Protein AF-A0A919VH52-F1 (afdb_monomer)

Nearest PDB structures (foldseek):
  7sqc-assembly1_1Y  TM=4.249E-01  e=4.979E+00  Chlamydomonas reinhardtii
  7xge-assembly3_E  TM=2.849E-01  e=1.940E+00  synthetic construct
  1i49-assembly1_B  TM=3.091E-01  e=9.188E+00  Homo sapiens
  2efk-assembly1_A-2  TM=2.412E-01  e=8.765E+00  Homo sapiens

pLDDT: mean 82.91, std 9.56, range [49.75, 95.31]

Sequence (238 aa):
MERELFEKVIKFFVSQDWKNVIPDSLSSLIGSLLGVYVGGRITYKVTKRLDMGKLRKDLELKAAEEMLICIEELLNKLITANILIMSFNRNVSIYLNSRTNIDNNIIQEVSDAWNDYAKAYNKMLFKFDARRIVLREFWYIRELVYDECNLLREMENECIQLISDIYYNRILMGSEIVPQEVEDLEEKLSIFNDKSFDILSYLYDLQIKLQNQFLNDIFDNYKISYREPLDSKYKVLK

Foldseek 3Di:
DVVVVVVVVVCVLVVCPCVVPDDPVVNVVVVVVVVCVVVVVVVVVVVVVVVVVVVLLVLLQVLLVQLLVLLVQLLVLLVQLLVLLVVLLVQLVVCLVPVDADDPCSLVSNVVSVVSNVVSLVSNLVSCVVSCVSCVVCVVLSVVLVVLVVVLVVLSVVLSVLSCCCCVVPSVVPNPDDVVSSVVNVVSSVVSVLSSQQSSQSSVQVNLVSCQPNVCVVVVNDHDDADDCPDPSHDGDD

Organism: NCBI:txid69208

Structure (mmCIF, N/CA/C/O backbone):
data_AF-A0A919VH52-F1
#
_entry.id   AF-A0A919VH52-F1
#
loop_
_atom_site.group_PDB
_atom_site.id
_atom_site.type_symbol
_atom_site.label_atom_id
_atom_site.label_alt_id
_atom_site.label_comp_id
_atom_site.label_asym_id
_atom_site.label_entity_id
_atom_site.label_seq_id
_atom_site.pdbx_PDB_ins_code
_atom_site.Cartn_x
_atom_site.Cartn_y
_atom_site.Cartn_z
_atom_site.occupancy
_atom_site.B_iso_or_equiv
_atom_site.auth_seq_id
_atom_site.auth_comp_id
_atom_site.auth_asym_id
_atom_site.auth_atom_id
_atom_site.pdbx_PDB_model_num
ATOM 1 N N . MET A 1 1 ? 9.795 9.350 -48.571 1.00 49.75 1 MET A N 1
ATOM 2 C CA . MET A 1 1 ? 10.628 10.330 -49.298 1.00 49.75 1 MET A CA 1
ATOM 3 C C . MET A 1 1 ? 12.121 10.195 -48.966 1.00 49.75 1 MET A C 1
ATOM 5 O O . MET A 1 1 ? 12.871 9.859 -49.867 1.00 49.75 1 MET A O 1
ATOM 9 N N . GLU A 1 2 ? 12.579 10.327 -47.710 1.00 53.28 2 GLU A N 1
ATOM 10 C CA . GLU A 1 2 ? 14.027 10.212 -47.384 1.00 53.28 2 GLU A CA 1
ATOM 11 C C . GLU A 1 2 ? 14.649 8.822 -47.632 1.00 53.28 2 GLU A C 1
ATOM 13 O O . GLU A 1 2 ? 15.781 8.721 -48.099 1.00 53.28 2 GLU A O 1
ATOM 18 N N . ARG A 1 3 ? 13.915 7.737 -47.348 1.00 62.41 3 ARG A N 1
ATOM 19 C CA . ARG A 1 3 ? 14.408 6.355 -47.524 1.00 62.41 3 ARG A CA 1
ATOM 20 C C . ARG A 1 3 ? 14.638 5.995 -48.995 1.00 62.41 3 ARG A C 1
ATOM 22 O O . ARG A 1 3 ? 15.616 5.345 -49.331 1.00 62.41 3 ARG A O 1
ATOM 29 N N . GLU A 1 4 ? 13.760 6.484 -49.860 1.00 68.00 4 GLU A N 1
ATOM 30 C CA . GLU A 1 4 ? 13.788 6.231 -51.300 1.00 68.00 4 GLU A CA 1
ATOM 31 C C . GLU A 1 4 ? 14.925 7.002 -51.990 1.00 68.00 4 GLU A C 1
ATOM 33 O O . GLU A 1 4 ? 15.588 6.475 -52.881 1.00 68.00 4 GLU A O 1
ATOM 38 N N . LEU A 1 5 ? 15.203 8.229 -51.527 1.00 63.44 5 LEU A N 1
ATOM 39 C CA . LEU A 1 5 ? 16.352 9.019 -51.971 1.00 63.44 5 LEU A CA 1
ATOM 40 C C . LEU A 1 5 ? 17.672 8.353 -51.548 1.00 63.44 5 LEU A C 1
ATOM 42 O O . LEU A 1 5 ? 18.587 8.229 -52.355 1.00 63.44 5 LEU A O 1
ATOM 46 N N . PHE A 1 6 ? 17.748 7.863 -50.307 1.00 64.94 6 PHE A N 1
ATOM 47 C CA . PHE A 1 6 ? 18.917 7.150 -49.789 1.00 64.94 6 PHE A CA 1
ATOM 48 C C . PHE A 1 6 ? 19.189 5.843 -50.548 1.00 64.94 6 PHE A C 1
ATOM 50 O O . PHE A 1 6 ? 20.328 5.569 -50.916 1.00 64.94 6 PHE A O 1
ATOM 57 N N . GLU A 1 7 ? 18.150 5.062 -50.853 1.00 72.44 7 GLU A N 1
ATOM 58 C CA . GLU A 1 7 ? 18.278 3.831 -51.641 1.00 72.44 7 GLU A CA 1
ATOM 59 C C . GLU A 1 7 ? 18.695 4.105 -53.093 1.00 72.44 7 GLU A C 1
ATOM 61 O O . GLU A 1 7 ? 19.520 3.368 -53.634 1.00 72.44 7 GLU A O 1
ATOM 66 N N . LYS A 1 8 ? 18.190 5.180 -53.717 1.00 70.56 8 LYS A N 1
ATOM 67 C CA . LYS A 1 8 ? 18.625 5.611 -55.058 1.00 70.56 8 LYS A CA 1
ATOM 68 C C . LYS A 1 8 ? 20.090 6.056 -55.069 1.00 70.56 8 LYS A C 1
ATOM 70 O O . LYS A 1 8 ? 20.827 5.659 -55.966 1.00 70.56 8 LYS A O 1
ATOM 75 N N . VAL A 1 9 ? 20.526 6.806 -54.054 1.00 66.12 9 VAL A N 1
ATOM 76 C CA . VAL A 1 9 ? 21.925 7.237 -53.897 1.00 66.12 9 VAL A CA 1
ATOM 77 C C . VAL A 1 9 ? 22.846 6.033 -53.688 1.00 66.12 9 VAL A C 1
ATOM 79 O O . VAL A 1 9 ? 23.844 5.909 -54.389 1.00 66.12 9 VAL A O 1
ATOM 82 N N . ILE A 1 10 ? 22.497 5.090 -52.805 1.00 68.88 10 ILE A N 1
ATOM 83 C CA . ILE A 1 10 ? 23.301 3.872 -52.614 1.00 68.88 10 ILE A CA 1
ATOM 84 C C . ILE A 1 10 ? 23.375 3.047 -53.902 1.00 68.88 10 ILE A C 1
ATOM 86 O O . ILE A 1 10 ? 24.468 2.639 -54.284 1.00 68.88 10 ILE A O 1
ATOM 90 N N . LYS A 1 11 ? 22.254 2.830 -54.602 1.00 70.06 11 LYS A N 1
ATOM 91 C CA . LYS A 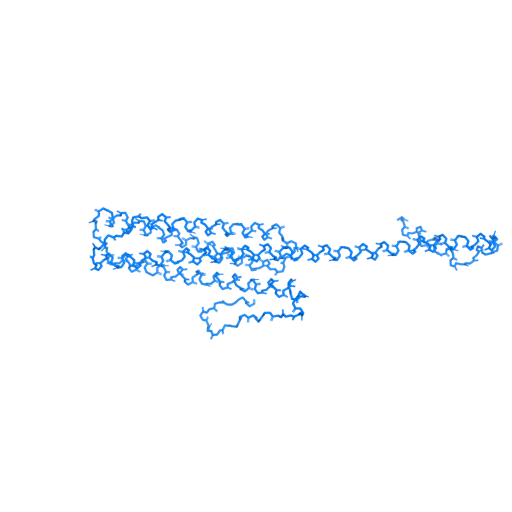1 11 ? 22.245 2.080 -55.870 1.00 70.06 11 LYS A CA 1
ATOM 92 C C . LYS A 1 11 ? 23.133 2.728 -56.935 1.00 70.06 11 LYS A C 1
ATOM 94 O O . LYS A 1 11 ? 23.862 2.010 -57.606 1.00 70.06 11 LYS A O 1
ATOM 99 N N . PHE A 1 12 ? 23.117 4.057 -57.032 1.00 67.06 12 PHE A N 1
ATOM 100 C CA . PHE A 1 12 ? 23.976 4.821 -57.940 1.00 67.06 12 PHE A CA 1
ATOM 101 C C . PHE A 1 12 ? 25.472 4.666 -57.616 1.00 67.06 12 PHE A C 1
ATOM 103 O O . PHE A 1 12 ? 26.289 4.487 -58.514 1.00 67.06 12 PHE A O 1
ATOM 110 N N . PHE A 1 13 ? 25.855 4.674 -56.335 1.00 63.34 13 PHE A N 1
ATOM 111 C CA . PHE A 1 13 ? 27.261 4.485 -55.952 1.00 63.34 13 PHE A CA 1
ATOM 112 C C . PHE A 1 13 ? 27.731 3.028 -56.088 1.00 63.34 13 PHE A C 1
ATOM 114 O O . PHE A 1 13 ? 28.887 2.787 -56.449 1.00 63.34 13 PHE A O 1
ATOM 121 N N . VAL A 1 14 ? 26.842 2.061 -55.843 1.00 67.38 14 VAL A N 1
ATOM 122 C CA . VAL A 1 14 ? 27.122 0.620 -55.954 1.00 67.38 14 VAL A CA 1
ATOM 123 C C . VAL A 1 14 ? 27.203 0.154 -57.409 1.00 67.38 14 VAL A C 1
ATOM 125 O O . VAL A 1 14 ? 27.976 -0.760 -57.682 1.00 67.38 14 VAL A O 1
ATOM 128 N N . SER A 1 15 ? 26.484 0.780 -58.349 1.00 72.81 15 SER A N 1
ATOM 129 C CA . SER A 1 15 ? 26.500 0.366 -59.762 1.00 72.81 15 SER A CA 1
ATOM 130 C C . SER A 1 15 ? 27.822 0.649 -60.484 1.00 72.81 15 SER A C 1
ATOM 132 O O . SER A 1 15 ? 28.024 0.146 -61.579 1.00 72.81 15 SER A O 1
ATOM 134 N N . GLN A 1 16 ? 28.749 1.402 -59.871 1.00 63.09 16 GLN A N 1
ATOM 135 C CA . GLN A 1 16 ? 30.091 1.724 -60.399 1.00 63.09 16 GLN A CA 1
ATOM 136 C C . GLN A 1 16 ? 30.104 2.492 -61.739 1.00 63.09 16 GLN A C 1
ATOM 138 O O . GLN A 1 16 ? 31.180 2.887 -62.184 1.00 63.09 16 GLN A O 1
ATOM 143 N N . ASP A 1 17 ? 28.941 2.788 -62.332 1.00 64.81 17 ASP A N 1
ATOM 144 C CA . ASP A 1 17 ? 28.779 3.483 -63.624 1.00 64.81 17 ASP A CA 1
ATOM 145 C C . ASP A 1 17 ? 29.459 4.865 -63.668 1.00 64.81 17 ASP A C 1
ATOM 147 O O . ASP A 1 17 ? 29.807 5.393 -64.721 1.00 64.81 17 ASP A O 1
ATOM 151 N N . TRP A 1 18 ? 29.683 5.452 -62.497 1.00 64.25 18 TRP A N 1
ATOM 152 C CA . TRP A 1 18 ? 30.251 6.777 -62.295 1.00 64.25 18 TRP A CA 1
ATOM 153 C C . TRP A 1 18 ? 31.791 6.813 -62.344 1.00 64.25 18 TRP A C 1
ATOM 155 O O . TRP A 1 18 ? 32.367 7.893 -62.502 1.00 64.25 18 TRP A O 1
ATOM 165 N N . LYS A 1 19 ? 32.473 5.658 -62.258 1.00 59.69 19 LYS A N 1
ATOM 166 C CA . LYS A 1 19 ? 33.948 5.569 -62.279 1.00 59.69 19 LYS A CA 1
ATOM 167 C C . LYS A 1 19 ? 34.582 6.043 -63.590 1.00 59.69 19 LYS A C 1
ATOM 169 O O . LYS A 1 19 ? 35.729 6.462 -63.585 1.00 59.69 19 LYS A O 1
ATOM 174 N N . ASN A 1 20 ? 33.830 6.021 -64.690 1.00 63.66 20 ASN A N 1
ATOM 175 C CA . ASN A 1 20 ? 34.306 6.474 -66.002 1.00 63.66 20 ASN A CA 1
ATOM 176 C C . ASN A 1 20 ? 34.067 7.976 -66.252 1.00 63.66 20 ASN A C 1
ATOM 178 O O . ASN A 1 20 ? 34.479 8.496 -67.284 1.00 63.66 20 ASN A O 1
ATOM 182 N N . VAL A 1 21 ? 33.375 8.666 -65.337 1.00 64.12 21 VAL A N 1
ATOM 183 C CA . VAL A 1 21 ? 32.917 10.058 -65.511 1.00 64.12 21 VAL A CA 1
ATOM 184 C C . VAL A 1 21 ? 33.622 11.018 -64.545 1.00 64.12 21 VAL A C 1
ATOM 186 O O . VAL A 1 21 ? 33.702 12.216 -64.806 1.00 64.12 21 VAL A O 1
ATOM 189 N N . ILE A 1 22 ? 34.149 10.508 -63.429 1.00 65.56 22 ILE A N 1
ATOM 190 C CA . ILE A 1 22 ? 34.674 11.309 -62.322 1.00 65.56 22 ILE A CA 1
ATOM 191 C C . ILE A 1 22 ? 36.155 10.963 -62.075 1.00 65.56 22 ILE A C 1
ATOM 193 O O . ILE A 1 22 ? 36.457 9.785 -61.903 1.00 65.56 22 ILE A O 1
ATOM 197 N N . PRO A 1 23 ? 37.074 11.950 -61.997 1.00 74.50 23 PRO A N 1
ATOM 198 C CA . PRO A 1 23 ? 38.481 11.709 -61.665 1.00 74.50 23 PRO A CA 1
ATOM 199 C C . PRO A 1 23 ? 38.659 10.967 -60.331 1.00 74.50 23 PRO A C 1
ATOM 201 O O . PRO A 1 23 ? 37.935 11.236 -59.370 1.00 74.50 23 PRO A O 1
ATOM 204 N N . ASP A 1 24 ? 39.672 10.102 -60.227 1.00 71.81 24 ASP A N 1
ATOM 205 C CA . ASP A 1 24 ? 39.921 9.260 -59.040 1.00 71.81 24 ASP A CA 1
ATOM 206 C C . ASP A 1 24 ? 40.109 10.045 -57.721 1.00 71.81 24 ASP A C 1
ATOM 208 O O . ASP A 1 24 ? 39.807 9.572 -56.620 1.00 71.81 24 ASP A O 1
ATOM 212 N N . SER A 1 25 ? 40.568 11.292 -57.802 1.00 71.25 25 SER A N 1
ATOM 213 C CA . SER A 1 25 ? 40.674 12.188 -56.643 1.00 71.25 25 SER A CA 1
ATOM 214 C C . SER A 1 25 ? 39.311 12.689 -56.148 1.00 71.25 25 SER A C 1
ATOM 216 O O . SER A 1 25 ? 39.110 12.892 -54.953 1.00 71.25 25 SER A O 1
ATOM 218 N N . LEU A 1 26 ? 38.343 12.858 -57.049 1.00 70.75 26 LEU A N 1
ATOM 219 C CA . LEU A 1 26 ? 36.992 13.308 -56.718 1.00 70.75 26 LEU A CA 1
ATOM 220 C C . LEU A 1 26 ? 36.116 12.122 -56.278 1.00 70.75 26 LEU A C 1
ATOM 222 O O . LEU A 1 26 ? 35.261 12.273 -55.406 1.00 70.75 26 LEU A O 1
ATOM 226 N N . SER A 1 27 ? 36.383 10.923 -56.809 1.00 68.19 27 SER A N 1
ATOM 227 C CA . SER A 1 27 ? 35.740 9.676 -56.383 1.00 68.19 27 SER A CA 1
ATOM 228 C C . SER A 1 27 ? 36.056 9.322 -54.928 1.00 68.19 27 SER A C 1
ATOM 230 O O . SER A 1 27 ? 35.155 9.002 -54.148 1.00 68.19 27 SER A O 1
ATOM 232 N N . SER A 1 28 ? 37.323 9.455 -54.539 1.00 72.06 28 SER A N 1
ATOM 233 C CA . SER A 1 28 ? 37.793 9.242 -53.168 1.00 72.06 28 SER A CA 1
ATOM 234 C C . SER A 1 28 ? 37.265 10.305 -52.196 1.00 72.06 28 SER A C 1
ATOM 236 O O . SER A 1 28 ? 36.867 9.972 -51.075 1.00 72.06 28 SER A O 1
ATOM 238 N N . LEU A 1 29 ? 37.150 11.566 -52.627 1.00 72.69 29 LEU A N 1
ATOM 239 C CA . LEU A 1 29 ? 36.532 12.627 -51.826 1.00 72.69 29 LEU A CA 1
ATOM 240 C C . LEU A 1 29 ? 35.039 12.356 -51.574 1.00 72.69 29 LEU A C 1
ATOM 242 O O . LEU A 1 29 ? 34.588 12.399 -50.433 1.00 72.69 29 LEU A O 1
ATOM 246 N N . ILE A 1 30 ? 34.270 12.016 -52.610 1.00 74.06 30 ILE A N 1
ATOM 247 C CA . ILE A 1 30 ? 32.839 11.706 -52.462 1.00 74.06 30 ILE A CA 1
ATOM 248 C C . ILE A 1 30 ? 32.642 10.449 -51.603 1.00 74.06 30 ILE A C 1
ATOM 250 O O . ILE A 1 30 ? 31.795 10.442 -50.709 1.00 74.06 30 ILE A O 1
ATOM 254 N N . GLY A 1 31 ? 33.455 9.410 -51.816 1.00 73.44 31 GLY A N 1
ATOM 255 C CA . GLY A 1 31 ? 33.434 8.194 -51.004 1.00 73.44 31 GLY A CA 1
ATOM 256 C C . GLY A 1 31 ? 33.730 8.458 -49.525 1.00 73.44 31 GLY A C 1
ATOM 257 O O . GLY A 1 31 ? 33.031 7.932 -48.660 1.00 73.44 31 GLY A O 1
ATOM 258 N N . SER A 1 32 ? 34.707 9.317 -49.220 1.00 70.81 32 SER A N 1
ATOM 259 C CA . SER A 1 32 ? 35.029 9.685 -47.835 1.00 70.81 32 SER A CA 1
ATOM 260 C C . SER A 1 32 ? 33.922 10.518 -47.180 1.00 70.81 32 SER A C 1
ATOM 262 O O . SER A 1 32 ? 33.528 10.213 -46.054 1.00 70.81 32 SER A O 1
ATOM 264 N N . LEU A 1 33 ? 33.331 11.486 -47.890 1.00 73.50 33 LEU A N 1
ATOM 265 C CA . LEU A 1 33 ? 32.194 12.274 -47.394 1.00 73.50 33 LEU A CA 1
ATOM 266 C C . LEU A 1 33 ? 30.956 11.406 -47.125 1.00 73.50 33 LEU A C 1
ATOM 268 O O . LEU A 1 33 ? 30.309 11.553 -46.086 1.00 73.50 33 LEU A O 1
ATOM 272 N N . LEU A 1 34 ? 30.647 10.463 -48.019 1.00 75.25 34 LEU A N 1
ATOM 273 C CA . LEU A 1 34 ? 29.568 9.495 -47.812 1.00 75.25 34 LEU A CA 1
ATOM 274 C C . LEU A 1 34 ? 29.869 8.550 -46.650 1.00 75.25 34 LEU A C 1
ATOM 276 O O . LEU A 1 34 ? 28.977 8.278 -45.849 1.00 75.25 34 LEU A O 1
ATOM 280 N N . GLY A 1 35 ? 31.114 8.089 -46.522 1.00 76.12 35 GLY A N 1
ATOM 281 C CA . GLY A 1 35 ? 31.563 7.270 -45.398 1.00 76.12 35 GLY A CA 1
ATOM 282 C C . GLY A 1 35 ? 31.376 7.981 -44.057 1.00 76.12 35 GLY A C 1
ATOM 283 O O . GLY A 1 35 ? 30.791 7.410 -43.138 1.00 76.12 35 GLY A O 1
ATOM 284 N N . VAL A 1 36 ? 31.777 9.253 -43.966 1.00 84.19 36 VAL A N 1
ATOM 285 C CA . VAL A 1 36 ? 31.574 10.094 -42.774 1.00 84.19 36 VAL A CA 1
ATOM 286 C C . VAL A 1 36 ? 30.085 10.303 -42.493 1.00 84.19 36 VAL A C 1
ATOM 288 O O . VAL A 1 36 ? 29.653 10.160 -41.350 1.00 84.19 36 VAL A O 1
ATOM 291 N N . TYR A 1 37 ? 29.273 10.585 -43.516 1.00 80.25 37 TYR A N 1
ATOM 292 C CA . TYR A 1 37 ? 27.831 10.784 -43.353 1.00 80.25 37 TYR A CA 1
ATOM 293 C C . TYR A 1 37 ? 27.111 9.515 -42.868 1.00 80.25 37 TYR A C 1
ATOM 295 O O . TYR A 1 37 ? 26.338 9.559 -41.905 1.00 80.25 37 TYR A O 1
ATOM 303 N N . VAL A 1 38 ? 27.366 8.372 -43.513 1.00 78.31 38 VAL A N 1
ATOM 304 C CA . VAL A 1 38 ? 26.763 7.080 -43.155 1.00 78.31 38 VAL A CA 1
ATOM 305 C C . VAL A 1 38 ? 27.254 6.630 -41.782 1.00 78.31 38 VAL A C 1
ATOM 307 O O . VAL A 1 38 ? 26.430 6.266 -40.941 1.00 78.31 38 VAL A O 1
ATOM 310 N N . GLY A 1 39 ? 28.561 6.723 -41.524 1.00 83.31 39 GLY A N 1
ATOM 311 C CA . GLY A 1 39 ? 29.156 6.439 -40.220 1.00 83.31 39 GLY A CA 1
ATOM 312 C C . GLY A 1 39 ? 28.531 7.295 -39.120 1.00 83.31 39 GLY A C 1
ATOM 313 O O . GLY A 1 39 ? 28.034 6.758 -38.135 1.00 83.31 39 GLY A O 1
ATOM 314 N N . GLY A 1 40 ? 28.424 8.609 -39.334 1.00 85.00 40 GLY A N 1
ATOM 315 C CA . GLY A 1 40 ? 27.770 9.534 -38.408 1.00 85.00 40 GLY A CA 1
ATOM 316 C C . GLY A 1 40 ? 26.301 9.189 -38.141 1.00 85.00 40 GLY A C 1
ATOM 317 O O . GLY A 1 40 ? 25.867 9.192 -36.990 1.00 85.00 40 GLY A O 1
ATOM 318 N N . ARG A 1 41 ? 25.528 8.818 -39.171 1.00 81.94 41 ARG A N 1
ATOM 319 C CA . ARG A 1 41 ? 24.122 8.385 -39.029 1.00 81.94 41 ARG A CA 1
ATOM 320 C C . ARG A 1 41 ? 23.984 7.075 -38.249 1.00 81.94 41 ARG A C 1
ATOM 322 O O . ARG A 1 41 ? 23.045 6.949 -37.459 1.00 81.94 41 ARG A O 1
ATOM 329 N N . ILE A 1 42 ? 24.867 6.101 -38.479 1.00 82.00 42 ILE A N 1
ATOM 330 C CA . ILE A 1 42 ? 24.878 4.830 -37.740 1.00 82.00 42 ILE A CA 1
ATOM 331 C C . ILE A 1 42 ? 25.239 5.093 -36.280 1.00 82.00 42 ILE A C 1
ATOM 333 O O . ILE A 1 42 ? 24.464 4.710 -35.403 1.00 82.00 42 ILE A O 1
ATOM 337 N N . THR A 1 43 ? 26.333 5.814 -36.024 1.00 85.31 43 THR A N 1
ATOM 338 C CA . THR A 1 43 ? 26.763 6.196 -34.673 1.00 85.31 43 THR A CA 1
ATOM 339 C C . THR A 1 43 ? 25.651 6.937 -33.941 1.00 85.31 43 THR A C 1
ATOM 341 O O . THR A 1 43 ? 25.262 6.513 -32.862 1.00 85.31 43 THR A O 1
ATOM 344 N N . TYR A 1 44 ? 25.031 7.949 -34.558 1.00 87.25 44 TYR A N 1
ATOM 345 C CA . TYR A 1 44 ? 23.894 8.664 -33.969 1.00 87.25 44 TYR A CA 1
ATOM 346 C C . TYR A 1 44 ? 22.742 7.725 -33.581 1.00 87.25 44 TYR A C 1
ATOM 348 O O . TYR A 1 44 ? 22.206 7.826 -32.479 1.00 87.25 44 TYR A O 1
ATOM 356 N N . LYS A 1 45 ? 22.354 6.789 -34.460 1.00 85.69 45 LYS A N 1
ATOM 357 C CA . LYS A 1 45 ? 21.284 5.823 -34.158 1.00 85.69 45 LYS A CA 1
ATOM 358 C C . LYS A 1 45 ? 21.656 4.884 -33.013 1.00 85.69 45 LYS A C 1
ATOM 360 O O . LYS A 1 45 ? 20.785 4.569 -32.204 1.00 85.69 45 LYS A O 1
ATOM 365 N N . VAL A 1 46 ? 22.904 4.420 -32.960 1.00 85.88 46 VAL A N 1
ATOM 366 C CA . VAL A 1 46 ? 23.398 3.537 -31.894 1.00 85.88 46 VAL A CA 1
ATOM 367 C C . VAL A 1 46 ? 23.451 4.290 -30.568 1.00 85.88 46 VAL A C 1
ATOM 369 O O . VAL A 1 46 ? 22.827 3.841 -29.611 1.00 85.88 46 VAL A O 1
ATOM 372 N N . THR A 1 47 ? 24.086 5.463 -30.525 1.00 87.38 47 THR A N 1
ATOM 373 C CA . THR A 1 47 ? 24.167 6.307 -29.324 1.00 87.38 47 THR A CA 1
ATOM 374 C C . THR A 1 47 ? 22.779 6.664 -28.811 1.00 87.38 47 THR A C 1
ATOM 376 O O . THR A 1 47 ? 22.475 6.407 -27.654 1.00 87.38 47 THR A O 1
ATOM 379 N N . LYS A 1 48 ? 21.867 7.104 -29.689 1.00 88.94 48 LYS A N 1
ATOM 380 C CA . LYS A 1 48 ? 20.481 7.399 -29.303 1.00 88.94 48 LYS A CA 1
ATOM 381 C C . LYS A 1 48 ? 19.763 6.187 -28.704 1.00 88.94 48 LYS A C 1
ATOM 383 O O . LYS A 1 48 ? 18.988 6.347 -27.769 1.00 88.94 48 LYS A O 1
ATOM 388 N N . ARG A 1 49 ? 19.980 4.975 -29.228 1.00 86.81 49 ARG A N 1
ATOM 389 C CA . ARG A 1 49 ? 19.395 3.751 -28.646 1.00 86.81 49 ARG A CA 1
ATOM 390 C C . ARG A 1 49 ? 19.966 3.454 -27.263 1.00 86.81 49 ARG A C 1
ATOM 392 O O . ARG A 1 49 ? 19.195 3.098 -26.378 1.00 86.81 49 ARG A O 1
ATOM 399 N N . LEU A 1 50 ? 21.277 3.608 -27.087 1.00 85.94 50 LEU A N 1
ATOM 400 C CA . LEU A 1 50 ? 21.938 3.419 -25.795 1.00 85.94 50 LEU A CA 1
ATOM 401 C C . LEU A 1 50 ? 21.445 4.440 -24.765 1.00 85.94 50 LEU A C 1
ATOM 403 O O . LEU A 1 50 ? 21.089 4.052 -23.658 1.00 85.94 50 LEU A O 1
ATOM 407 N N . ASP A 1 51 ? 21.345 5.713 -25.145 1.00 89.62 51 ASP A N 1
ATOM 408 C CA . ASP A 1 51 ? 20.868 6.787 -24.269 1.00 89.62 51 ASP A CA 1
ATOM 409 C C . ASP A 1 51 ? 19.401 6.590 -23.879 1.00 89.62 51 ASP A C 1
ATOM 411 O O . ASP A 1 51 ? 19.047 6.720 -22.711 1.00 89.62 51 ASP A O 1
ATOM 415 N N . MET A 1 52 ? 18.547 6.197 -24.830 1.00 89.44 52 MET A N 1
ATOM 416 C CA . MET A 1 52 ? 17.154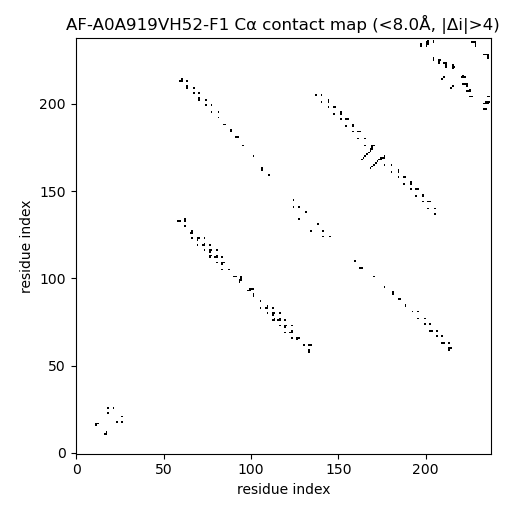 5.846 -24.536 1.00 89.44 52 MET A CA 1
ATOM 417 C C . MET A 1 52 ? 17.049 4.628 -23.609 1.00 89.44 52 MET A C 1
ATOM 419 O O . MET A 1 52 ? 16.161 4.589 -22.761 1.00 89.44 52 MET A O 1
ATOM 423 N N . GLY A 1 53 ? 17.941 3.643 -23.758 1.00 88.06 53 GLY A N 1
ATOM 424 C CA . GLY A 1 53 ? 18.019 2.486 -22.865 1.00 88.06 53 GLY A CA 1
ATOM 425 C C . GLY A 1 53 ? 18.416 2.878 -21.442 1.00 88.06 53 GLY A C 1
ATOM 426 O O . GLY A 1 53 ? 17.759 2.458 -20.494 1.00 88.06 53 GLY A O 1
ATOM 427 N N . LYS A 1 54 ? 19.431 3.738 -21.297 1.00 89.62 54 LYS A N 1
ATOM 428 C CA . LYS A 1 54 ? 19.852 4.294 -20.001 1.00 89.62 54 LYS A CA 1
ATOM 429 C C . LYS A 1 54 ? 18.732 5.093 -19.341 1.00 89.62 54 LYS A C 1
ATOM 431 O O . LYS A 1 54 ? 18.361 4.786 -18.219 1.00 89.62 54 LYS A O 1
ATOM 436 N N . LEU A 1 55 ? 18.123 6.029 -20.074 1.00 90.69 55 LEU A N 1
ATOM 437 C CA . LEU A 1 55 ? 17.015 6.841 -19.568 1.00 90.69 55 LEU A CA 1
ATOM 438 C C . LEU A 1 55 ? 15.842 5.975 -19.098 1.00 90.69 55 LEU A C 1
ATOM 440 O O . LEU A 1 55 ? 15.231 6.259 -18.072 1.00 90.69 55 LEU A O 1
ATOM 444 N N . ARG A 1 56 ? 15.519 4.916 -19.847 1.00 88.75 56 ARG A N 1
ATOM 445 C CA . ARG A 1 56 ? 14.472 3.974 -19.456 1.00 88.75 56 ARG A CA 1
ATOM 446 C C . ARG A 1 56 ? 14.817 3.267 -18.145 1.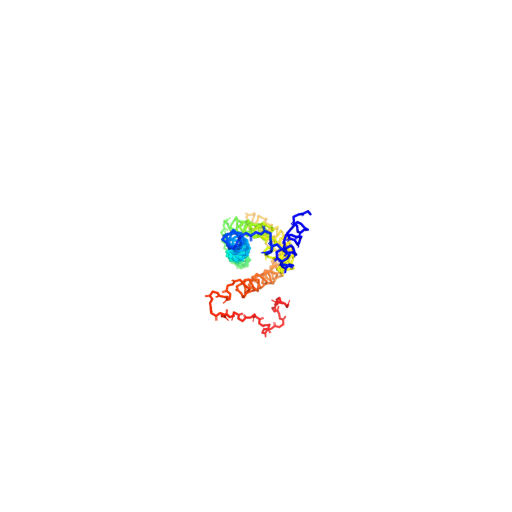00 88.75 56 ARG A C 1
ATOM 448 O O . ARG A 1 56 ? 13.965 3.239 -17.263 1.00 88.75 56 ARG A O 1
ATOM 455 N N . LYS A 1 57 ? 16.041 2.749 -18.015 1.00 88.50 57 LYS A N 1
ATOM 456 C CA . LYS A 1 57 ? 16.496 2.077 -16.792 1.00 88.50 57 LYS A CA 1
ATOM 457 C C . LYS A 1 57 ? 16.480 3.031 -15.595 1.00 88.50 57 LYS A C 1
ATOM 459 O O . LYS A 1 57 ? 15.983 2.668 -14.538 1.00 88.50 57 LYS A O 1
ATOM 464 N N . ASP A 1 58 ? 16.924 4.272 -15.774 1.00 89.88 58 ASP A N 1
ATOM 465 C CA . ASP A 1 58 ? 16.896 5.288 -14.714 1.00 89.88 58 ASP A CA 1
ATOM 466 C C . ASP A 1 58 ? 15.459 5.616 -14.270 1.00 89.88 58 ASP A C 1
ATOM 468 O O . ASP A 1 58 ? 15.190 5.778 -13.080 1.00 89.88 58 ASP A O 1
ATOM 472 N N . LEU A 1 59 ? 14.512 5.685 -15.213 1.00 91.00 59 LEU A N 1
ATOM 473 C CA . LEU A 1 59 ? 13.091 5.877 -14.905 1.00 91.00 59 LEU A CA 1
ATOM 474 C C . LEU A 1 59 ? 12.483 4.670 -14.178 1.00 91.00 59 LEU A C 1
ATOM 476 O O . LEU A 1 59 ? 11.685 4.868 -13.264 1.00 91.00 59 LEU A O 1
ATOM 480 N N . GLU A 1 60 ? 12.850 3.451 -14.577 1.00 91.06 60 GLU A N 1
ATOM 481 C CA . GLU A 1 60 ? 12.454 2.198 -13.922 1.00 91.06 60 GLU A CA 1
ATOM 482 C C . GLU A 1 60 ? 12.942 2.157 -12.469 1.00 91.06 60 GLU A C 1
ATOM 484 O O . GLU A 1 60 ? 12.135 1.985 -11.555 1.00 91.06 60 GLU A O 1
ATOM 489 N N . LEU A 1 61 ? 14.227 2.439 -12.243 1.00 90.62 61 LEU A N 1
ATOM 490 C CA . LEU A 1 61 ? 14.829 2.493 -10.911 1.00 90.62 61 LEU A CA 1
ATOM 491 C C . LEU A 1 61 ? 14.186 3.559 -10.025 1.00 90.62 61 LEU A C 1
ATOM 493 O O . LEU A 1 61 ? 13.798 3.271 -8.895 1.00 90.62 61 LEU A O 1
ATOM 497 N N . LYS A 1 62 ? 14.006 4.773 -10.552 1.00 92.12 62 LYS A N 1
ATOM 498 C CA . LYS A 1 62 ? 13.381 5.865 -9.803 1.00 92.12 62 LYS A CA 1
ATOM 499 C C . LYS A 1 62 ? 11.926 5.562 -9.448 1.00 92.12 62 LYS A C 1
ATOM 501 O O . LYS A 1 62 ? 11.479 5.894 -8.354 1.00 92.12 62 LYS A O 1
ATOM 506 N N . ALA A 1 63 ? 11.170 4.954 -10.362 1.00 92.44 63 ALA A N 1
ATOM 507 C CA . ALA A 1 63 ? 9.797 4.549 -10.080 1.00 92.44 63 ALA A CA 1
ATOM 508 C C . ALA A 1 63 ? 9.750 3.458 -9.003 1.00 92.44 63 ALA A C 1
ATOM 510 O O . ALA A 1 63 ? 8.914 3.540 -8.107 1.00 92.44 63 ALA A O 1
ATOM 511 N N . ALA A 1 64 ? 10.649 2.473 -9.070 1.00 91.38 64 ALA A N 1
ATOM 512 C CA . ALA A 1 64 ? 10.755 1.422 -8.067 1.00 91.38 64 ALA A CA 1
ATOM 513 C C . ALA A 1 64 ? 11.069 2.004 -6.684 1.00 91.38 64 ALA A C 1
ATOM 515 O O . ALA A 1 64 ? 10.347 1.727 -5.736 1.00 91.38 64 ALA A O 1
ATOM 516 N N . GLU A 1 65 ? 12.083 2.863 -6.580 1.00 91.81 65 GLU A N 1
ATOM 517 C CA . GLU A 1 65 ? 12.463 3.530 -5.331 1.00 91.81 65 GLU A CA 1
ATOM 518 C C . GLU A 1 65 ? 11.307 4.354 -4.744 1.00 91.81 65 GLU A C 1
ATOM 520 O O . GLU A 1 65 ? 10.940 4.169 -3.583 1.00 91.81 65 GLU A O 1
ATOM 525 N N . GLU A 1 66 ? 10.670 5.209 -5.556 1.00 93.75 66 GLU A N 1
ATOM 526 C CA . GLU A 1 66 ? 9.508 6.002 -5.132 1.00 93.75 66 GLU A CA 1
ATOM 527 C C . GLU A 1 66 ? 8.372 5.108 -4.605 1.00 93.75 66 GLU A C 1
ATOM 529 O O . GLU A 1 66 ? 7.731 5.450 -3.607 1.00 93.75 66 GLU A O 1
ATOM 534 N N . MET A 1 67 ? 8.123 3.967 -5.254 1.00 94.19 67 MET A N 1
ATOM 535 C CA . MET A 1 67 ? 7.088 3.024 -4.832 1.00 94.19 67 MET A CA 1
ATOM 536 C C . MET A 1 67 ? 7.452 2.270 -3.561 1.00 94.19 67 MET A C 1
ATOM 538 O O . MET A 1 67 ? 6.590 2.128 -2.700 1.00 94.19 67 MET A O 1
ATOM 542 N N . LEU A 1 68 ? 8.698 1.817 -3.419 1.00 92.81 68 LEU A N 1
ATOM 543 C CA . LEU A 1 68 ? 9.164 1.120 -2.220 1.00 92.81 68 LEU A CA 1
ATOM 544 C C . LEU A 1 68 ? 9.014 2.007 -0.981 1.00 92.81 68 LEU A C 1
ATOM 546 O O . LEU A 1 68 ? 8.479 1.549 0.023 1.00 92.81 68 LEU A O 1
ATOM 550 N N . ILE A 1 69 ? 9.367 3.292 -1.093 1.00 94.81 69 ILE A N 1
ATOM 551 C CA . ILE A 1 69 ? 9.167 4.281 -0.023 1.00 94.81 69 ILE A CA 1
ATOM 552 C C . ILE A 1 69 ? 7.679 4.419 0.328 1.00 94.81 69 ILE A C 1
ATOM 554 O O . ILE A 1 69 ? 7.316 4.435 1.501 1.00 94.81 69 ILE A O 1
ATOM 558 N N . CYS A 1 70 ? 6.798 4.510 -0.675 1.00 95.31 70 CYS A N 1
ATOM 559 C CA . CYS A 1 70 ? 5.359 4.638 -0.423 1.00 95.31 70 CYS A CA 1
ATOM 560 C C . CYS A 1 70 ? 4.759 3.372 0.204 1.00 95.31 70 CYS A C 1
ATOM 562 O O . CYS A 1 70 ? 3.865 3.477 1.040 1.00 95.31 70 CYS A O 1
ATOM 564 N N . ILE A 1 71 ? 5.232 2.190 -0.197 1.00 93.12 71 ILE A N 1
ATOM 565 C CA . ILE A 1 71 ? 4.804 0.906 0.369 1.00 93.12 71 ILE A CA 1
ATOM 566 C C . ILE A 1 71 ? 5.239 0.810 1.831 1.00 93.12 71 ILE A C 1
ATOM 568 O O . ILE A 1 71 ? 4.416 0.491 2.680 1.00 93.12 71 ILE A O 1
ATOM 572 N N . GLU A 1 72 ? 6.496 1.129 2.139 1.00 92.44 72 GLU A N 1
ATOM 573 C CA . GLU A 1 72 ? 7.015 1.120 3.510 1.00 92.44 72 GLU A CA 1
ATOM 574 C C . GLU A 1 72 ? 6.249 2.095 4.416 1.00 92.44 72 GLU A C 1
ATOM 576 O O . GLU A 1 72 ? 5.830 1.736 5.517 1.00 92.44 72 GLU A O 1
ATOM 581 N N . GLU A 1 73 ? 6.007 3.316 3.936 1.00 95.31 73 GLU A N 1
ATOM 582 C CA . GLU A 1 73 ? 5.201 4.306 4.651 1.00 95.31 73 GLU A CA 1
ATOM 583 C C . GLU A 1 73 ? 3.784 3.776 4.919 1.00 95.31 73 GLU A C 1
ATOM 585 O O . GLU A 1 73 ? 3.310 3.835 6.053 1.00 95.31 73 GLU A O 1
ATOM 590 N N . LEU A 1 74 ? 3.130 3.200 3.906 1.00 93.62 74 LEU A N 1
ATOM 591 C CA . LEU A 1 74 ? 1.792 2.625 4.034 1.00 93.62 74 LEU A CA 1
ATOM 592 C C . LEU A 1 74 ? 1.750 1.462 5.035 1.00 93.62 74 LEU A C 1
ATOM 594 O O . LEU A 1 74 ? 0.868 1.441 5.893 1.00 93.62 74 LEU A O 1
ATOM 598 N N . LEU A 1 75 ? 2.710 0.534 4.965 1.00 90.69 75 LEU A N 1
ATOM 599 C CA . LEU A 1 75 ? 2.839 -0.586 5.902 1.00 90.69 75 LEU A CA 1
ATOM 600 C C . LEU A 1 75 ? 2.936 -0.078 7.346 1.00 90.69 75 LEU A C 1
ATOM 602 O O . LEU A 1 75 ? 2.159 -0.494 8.204 1.00 90.69 75 LEU A O 1
ATOM 606 N N . ASN A 1 76 ? 3.842 0.867 7.604 1.00 91.75 76 ASN A N 1
ATOM 607 C CA . ASN A 1 76 ? 4.059 1.418 8.941 1.00 91.75 76 ASN A CA 1
ATOM 608 C C . ASN A 1 76 ? 2.810 2.121 9.488 1.00 91.75 76 ASN A C 1
ATOM 610 O O . ASN A 1 76 ? 2.470 1.959 10.666 1.00 91.75 76 ASN A O 1
ATOM 614 N N . LYS A 1 77 ? 2.099 2.882 8.645 1.00 94.25 77 LYS A N 1
ATOM 615 C CA . LYS A 1 77 ? 0.864 3.560 9.057 1.00 94.25 77 LYS A CA 1
ATOM 616 C C . LYS A 1 77 ? -0.274 2.576 9.314 1.00 94.25 77 LYS A C 1
ATOM 618 O O . LYS A 1 77 ? -0.949 2.713 10.330 1.00 94.25 77 LYS A O 1
ATOM 623 N N . LEU A 1 78 ? -0.431 1.552 8.474 1.00 91.06 78 LEU A N 1
ATOM 624 C CA . LEU A 1 78 ? -1.434 0.505 8.679 1.00 91.06 78 LEU A CA 1
ATOM 625 C C . LEU A 1 78 ? -1.169 -0.287 9.969 1.00 91.06 78 LEU A C 1
ATOM 627 O O . LEU A 1 78 ? -2.090 -0.524 10.747 1.00 91.06 78 LEU A O 1
ATOM 631 N N . ILE A 1 79 ? 0.085 -0.661 10.243 1.00 89.88 79 ILE A N 1
ATOM 632 C CA . ILE A 1 79 ? 0.468 -1.338 11.494 1.00 89.88 79 ILE A CA 1
ATOM 633 C C . ILE A 1 79 ? 0.133 -0.462 12.707 1.00 89.88 79 ILE A C 1
ATOM 635 O O . ILE A 1 79 ? -0.476 -0.939 13.662 1.00 89.88 79 ILE A O 1
ATOM 639 N N . THR A 1 80 ? 0.491 0.824 12.660 1.00 91.00 80 THR A N 1
ATOM 640 C CA . THR A 1 80 ? 0.219 1.775 13.751 1.00 91.00 80 THR A CA 1
ATOM 641 C C . THR A 1 80 ? -1.279 1.899 14.028 1.00 91.00 80 THR A C 1
ATOM 643 O O . THR A 1 80 ? -1.703 1.784 15.177 1.00 91.00 80 THR A O 1
ATOM 646 N N . ALA A 1 81 ? -2.085 2.071 12.978 1.00 88.62 81 ALA A N 1
ATOM 647 C CA . ALA A 1 81 ? -3.533 2.191 13.100 1.00 88.62 81 ALA A CA 1
ATOM 648 C C . ALA A 1 81 ? -4.166 0.921 13.704 1.00 88.62 81 ALA A C 1
ATOM 650 O O . ALA A 1 81 ? -4.982 1.011 14.623 1.00 88.62 81 ALA A O 1
ATOM 651 N N . ASN A 1 82 ? -3.711 -0.264 13.279 1.00 87.50 82 ASN A N 1
ATOM 652 C CA . ASN A 1 82 ? -4.149 -1.538 13.858 1.00 87.50 82 ASN A CA 1
ATOM 653 C C . ASN A 1 82 ? -3.791 -1.673 15.343 1.00 87.50 82 ASN A C 1
ATOM 655 O O . ASN A 1 82 ? -4.638 -2.060 16.146 1.00 87.50 82 ASN A O 1
ATOM 659 N N . ILE A 1 83 ? -2.556 -1.342 15.736 1.00 88.06 83 ILE A N 1
ATOM 660 C CA . ILE A 1 83 ? -2.118 -1.427 17.139 1.00 88.06 83 ILE A CA 1
ATOM 661 C C . ILE A 1 83 ? -2.984 -0.539 18.039 1.00 88.06 83 ILE A C 1
ATOM 663 O O . ILE A 1 83 ? -3.368 -0.964 19.132 1.00 88.06 83 ILE A O 1
ATOM 667 N N . LEU A 1 84 ? -3.305 0.676 17.591 1.00 87.38 84 LEU A N 1
ATOM 668 C CA . LEU A 1 84 ? -4.110 1.622 18.366 1.00 87.38 84 LEU A CA 1
ATOM 669 C C . LEU A 1 84 ? -5.554 1.145 18.532 1.00 87.38 84 LEU A C 1
ATOM 671 O O . LEU A 1 84 ? -6.064 1.145 19.652 1.00 87.38 84 LEU A O 1
ATOM 675 N N . ILE A 1 85 ? -6.178 0.649 17.461 1.00 84.31 85 ILE A N 1
ATOM 676 C CA . ILE A 1 85 ? -7.515 0.047 17.533 1.00 84.31 85 ILE A CA 1
ATOM 677 C C . ILE A 1 85 ? -7.546 -1.145 18.505 1.00 84.31 85 ILE A C 1
ATOM 679 O O . ILE A 1 85 ? -8.424 -1.231 19.364 1.00 84.31 85 ILE A O 1
ATOM 683 N N . MET A 1 86 ? -6.562 -2.045 18.427 1.00 83.50 86 MET A N 1
ATOM 684 C CA . MET A 1 86 ? -6.499 -3.212 19.315 1.00 83.50 86 MET A CA 1
ATOM 685 C C . MET A 1 86 ? -6.263 -2.806 20.777 1.00 83.50 86 MET A C 1
ATOM 687 O O . MET A 1 86 ? -6.799 -3.421 21.702 1.00 83.50 86 MET A O 1
ATOM 691 N N . SER A 1 87 ? -5.485 -1.744 20.996 1.00 83.94 87 SER A N 1
ATOM 692 C CA . SER A 1 87 ? -5.241 -1.180 22.326 1.00 83.94 87 SER A CA 1
ATOM 693 C C . SER A 1 87 ? -6.501 -0.551 22.920 1.00 83.94 87 SER A C 1
ATOM 695 O O . SER A 1 87 ? -6.746 -0.710 24.117 1.00 83.94 87 SER A O 1
ATOM 697 N N . PHE A 1 88 ? -7.333 0.099 22.098 1.00 83.19 88 PHE A N 1
ATOM 698 C CA . PHE A 1 88 ? -8.636 0.601 22.534 1.00 83.19 88 PHE A CA 1
ATOM 699 C C . PHE A 1 88 ? -9.523 -0.529 23.056 1.00 83.19 88 PHE A C 1
ATOM 701 O O . PHE A 1 88 ? -10.019 -0.438 24.178 1.00 83.19 88 PHE A O 1
ATOM 708 N N . ASN A 1 89 ? -9.658 -1.617 22.294 1.00 82.56 89 ASN A N 1
ATOM 709 C CA . ASN A 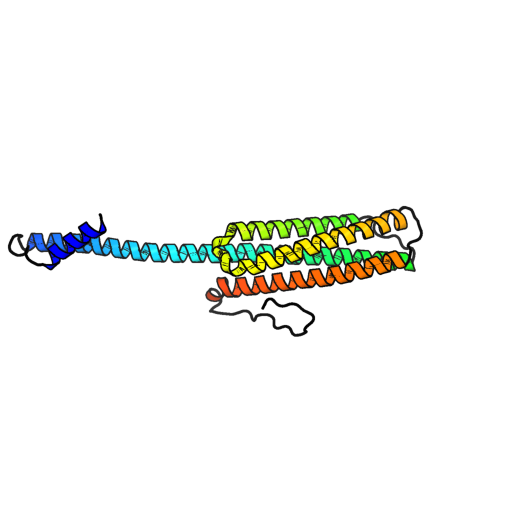1 89 ? -10.472 -2.759 22.707 1.00 82.56 89 ASN A CA 1
ATOM 710 C C . ASN A 1 89 ? -10.032 -3.312 24.064 1.00 82.56 89 ASN A C 1
ATOM 712 O O . ASN A 1 89 ? -10.828 -3.445 24.988 1.00 82.56 89 ASN A O 1
ATOM 716 N N . ARG A 1 90 ? -8.720 -3.518 24.225 1.00 83.31 90 ARG A N 1
ATOM 717 C CA . ARG A 1 90 ? -8.143 -3.958 25.498 1.00 83.31 90 ARG A CA 1
ATOM 718 C C . ARG A 1 90 ? -8.498 -3.014 26.651 1.00 83.31 90 ARG A C 1
ATOM 720 O O . ARG A 1 90 ? -8.778 -3.483 27.753 1.00 83.31 90 ARG A O 1
ATOM 727 N N . ASN A 1 91 ? -8.481 -1.703 26.420 1.00 82.31 91 ASN A N 1
ATOM 728 C CA . ASN A 1 91 ? -8.831 -0.715 27.437 1.00 82.31 91 ASN A CA 1
ATOM 729 C C . ASN A 1 91 ? -10.319 -0.759 27.808 1.00 82.31 91 ASN A C 1
ATOM 731 O O . ASN A 1 91 ? -10.639 -0.633 28.990 1.00 82.31 91 ASN A O 1
ATOM 735 N N . VAL A 1 92 ? -11.214 -1.007 26.847 1.00 80.75 92 VAL A N 1
ATOM 736 C CA . VAL A 1 92 ? -12.643 -1.248 27.114 1.00 80.75 92 VAL A CA 1
ATOM 737 C C . VAL A 1 92 ? -12.828 -2.494 27.981 1.00 80.75 92 VAL A C 1
ATOM 739 O O . VAL A 1 92 ? -13.506 -2.427 29.008 1.00 80.75 92 VAL A O 1
ATOM 742 N N . SER A 1 93 ? -12.161 -3.605 27.648 1.00 80.19 93 SER A N 1
ATOM 743 C CA . SER A 1 93 ? -12.218 -4.833 28.452 1.00 80.19 93 SER A CA 1
ATOM 744 C C . SER A 1 93 ? -11.681 -4.614 29.874 1.00 80.19 93 SER A C 1
ATOM 746 O O . SER A 1 93 ? -12.212 -5.167 30.837 1.00 80.19 93 SER A O 1
ATOM 748 N N . ILE A 1 94 ? -10.639 -3.793 30.048 1.00 79.88 94 ILE A N 1
ATOM 749 C CA . ILE A 1 94 ? -10.129 -3.423 31.377 1.00 79.88 94 ILE A CA 1
ATOM 750 C C . ILE A 1 94 ? -11.163 -2.574 32.126 1.00 79.88 94 ILE A C 1
ATOM 752 O O . ILE A 1 94 ? -11.486 -2.892 33.268 1.00 79.88 94 ILE A O 1
ATOM 756 N N . TYR A 1 95 ? -11.731 -1.543 31.494 1.00 77.56 95 TYR A N 1
ATOM 757 C CA . TYR A 1 95 ? -12.754 -0.691 32.109 1.00 77.56 95 TYR A CA 1
ATOM 758 C C . TYR A 1 95 ? -13.951 -1.503 32.613 1.00 77.56 95 TYR A C 1
ATOM 760 O O . TYR A 1 95 ? -14.395 -1.290 33.742 1.00 77.56 95 TYR A O 1
ATOM 768 N N . LEU A 1 96 ? -14.425 -2.475 31.828 1.00 78.19 96 LEU A N 1
ATOM 769 C CA . LEU A 1 96 ? -15.481 -3.402 32.242 1.00 78.19 96 LEU A CA 1
ATOM 770 C C . LEU A 1 96 ? -15.150 -4.137 33.549 1.00 78.19 96 LEU A C 1
ATOM 772 O O . LEU A 1 96 ? -16.005 -4.265 34.424 1.00 78.19 96 LEU A O 1
ATOM 776 N N . ASN A 1 97 ? -13.907 -4.599 33.693 1.00 76.56 97 ASN A N 1
ATOM 777 C CA . ASN A 1 97 ? -13.481 -5.433 34.816 1.00 76.56 97 ASN A CA 1
ATOM 778 C C . ASN A 1 97 ? -13.075 -4.633 36.063 1.00 76.56 97 ASN A C 1
ATOM 780 O O . ASN A 1 97 ? -13.278 -5.101 37.182 1.00 76.56 97 ASN A O 1
ATOM 784 N N . SER A 1 98 ? -12.483 -3.446 35.897 1.00 77.12 98 SER A N 1
ATOM 785 C CA . SER A 1 98 ? -11.885 -2.679 37.001 1.00 77.12 98 SER A CA 1
ATOM 786 C C . SER A 1 98 ? -12.460 -1.280 37.211 1.00 77.12 98 SER A C 1
ATOM 788 O O . SER A 1 98 ? -12.063 -0.620 38.170 1.00 77.12 98 SER A O 1
ATOM 790 N N . ARG A 1 99 ? -13.374 -0.806 36.349 1.00 74.06 99 ARG A N 1
ATOM 791 C CA . ARG A 1 99 ? -13.921 0.570 36.352 1.00 74.06 99 ARG A CA 1
ATOM 792 C C . ARG A 1 99 ? -12.846 1.662 36.446 1.00 74.06 99 ARG A C 1
ATOM 794 O O . ARG A 1 99 ? -13.039 2.708 37.062 1.00 74.06 99 ARG A O 1
ATOM 801 N N . THR A 1 100 ? -11.684 1.398 35.860 1.00 73.69 100 THR A N 1
ATOM 802 C CA . THR A 1 100 ? -10.555 2.331 35.787 1.00 73.69 100 THR A CA 1
ATOM 803 C C . THR A 1 100 ? -10.768 3.326 34.660 1.00 73.69 100 THR A C 1
ATOM 805 O O . THR A 1 100 ? -11.230 2.927 33.599 1.00 73.69 100 THR A O 1
ATOM 808 N N . ASN A 1 101 ? -10.375 4.588 34.845 1.00 69.62 101 ASN A N 1
ATOM 809 C CA . ASN A 1 101 ? -10.480 5.595 33.787 1.00 69.62 101 ASN A CA 1
ATOM 810 C C . ASN A 1 101 ? -9.707 5.177 32.527 1.00 69.62 101 ASN A C 1
ATOM 812 O O . ASN A 1 101 ? -8.545 4.778 32.610 1.00 69.62 101 ASN A O 1
ATOM 816 N N . ILE A 1 102 ? -10.362 5.305 31.374 1.00 71.81 102 ILE A N 1
ATOM 817 C CA . ILE A 1 102 ? -9.733 5.200 30.055 1.00 71.81 102 ILE A CA 1
ATOM 818 C C . ILE A 1 102 ? -9.116 6.559 29.712 1.00 71.81 102 ILE A C 1
ATOM 820 O O . ILE A 1 102 ? -9.650 7.598 30.101 1.00 71.81 102 ILE A O 1
ATOM 824 N N . ASP A 1 103 ? -7.977 6.552 29.015 1.00 72.31 103 ASP A N 1
ATOM 825 C CA . ASP A 1 103 ? -7.364 7.779 28.503 1.00 72.31 103 ASP A CA 1
ATOM 826 C C . ASP A 1 103 ? -8.315 8.474 27.524 1.00 72.31 103 ASP A C 1
ATOM 828 O O . ASP A 1 103 ? -8.751 7.883 26.534 1.00 72.31 103 ASP A O 1
ATOM 832 N N . ASN A 1 104 ? -8.616 9.744 27.791 1.00 69.62 104 ASN A N 1
ATOM 833 C CA . ASN A 1 104 ? -9.574 10.499 27.003 1.00 69.62 104 ASN A CA 1
ATOM 834 C C . ASN A 1 104 ? -9.096 10.816 25.577 1.00 69.62 104 ASN A C 1
ATOM 836 O O . ASN A 1 104 ? -9.910 11.188 24.732 1.00 69.62 104 ASN A O 1
ATOM 840 N N . ASN A 1 105 ? -7.798 10.673 25.298 1.00 82.50 105 ASN A N 1
ATOM 841 C CA . ASN A 1 105 ? -7.227 10.984 23.988 1.00 82.50 105 ASN A CA 1
ATOM 842 C C . ASN A 1 105 ? -7.262 9.809 23.004 1.00 82.50 105 ASN A C 1
ATOM 844 O O . ASN A 1 105 ? -7.027 10.010 21.814 1.00 82.50 105 ASN A O 1
ATOM 848 N N . ILE A 1 106 ? -7.601 8.598 23.455 1.00 78.94 106 ILE A N 1
ATOM 849 C CA . ILE A 1 106 ? -7.445 7.384 22.643 1.00 78.94 106 ILE A CA 1
ATOM 850 C C . ILE A 1 106 ? -8.274 7.392 21.351 1.00 78.94 106 ILE A C 1
ATOM 852 O O . ILE A 1 106 ? -7.809 6.910 20.323 1.00 78.94 106 ILE A O 1
ATOM 856 N N . ILE A 1 107 ? -9.479 7.979 21.362 1.00 80.12 107 ILE A N 1
ATOM 857 C CA . ILE A 1 107 ? -10.301 8.103 20.145 1.00 80.12 107 ILE A CA 1
ATOM 858 C C . ILE A 1 107 ? -9.630 9.018 19.130 1.00 80.12 107 ILE A C 1
ATOM 860 O O . ILE A 1 107 ? -9.598 8.702 17.941 1.00 80.12 107 ILE A O 1
ATOM 864 N N . GLN A 1 108 ? -9.095 10.147 19.598 1.00 85.12 108 GLN A N 1
ATOM 865 C CA . GLN A 1 108 ? -8.410 11.091 18.730 1.00 85.12 108 GLN A CA 1
ATOM 866 C C . GLN A 1 108 ? -7.162 10.441 18.126 1.00 85.12 108 GLN A C 1
ATOM 868 O O . GLN A 1 108 ? -6.959 10.534 16.921 1.00 85.12 108 GLN A O 1
ATOM 873 N N . GLU A 1 109 ? -6.388 9.704 18.928 1.00 88.25 109 GLU A N 1
ATOM 874 C CA . GLU A 1 109 ? -5.210 8.968 18.458 1.00 88.25 109 GLU A CA 1
ATOM 875 C C . GLU A 1 109 ? -5.558 7.899 17.414 1.00 88.25 109 GLU A C 1
ATOM 877 O O . GLU A 1 109 ? -4.890 7.810 16.382 1.00 88.25 109 GLU A O 1
ATOM 882 N N . VAL A 1 110 ? -6.623 7.119 17.640 1.00 85.94 110 VAL A N 1
ATOM 883 C CA . VAL A 1 110 ? -7.121 6.134 16.667 1.00 85.94 110 VAL A CA 1
ATOM 884 C C . VAL A 1 110 ? -7.520 6.831 15.364 1.00 85.94 110 VAL A C 1
ATOM 886 O O . VAL A 1 110 ? -7.059 6.440 14.293 1.00 85.94 110 VAL A O 1
ATOM 889 N N . SER A 1 111 ? -8.324 7.893 15.447 1.00 85.88 111 SER A N 1
ATOM 890 C CA . SER A 1 111 ? -8.762 8.679 14.287 1.00 85.88 111 SER A CA 1
ATOM 891 C C . SER A 1 111 ? -7.582 9.283 13.510 1.00 85.88 111 SER A C 1
ATOM 893 O O . SER A 1 111 ? -7.540 9.232 12.279 1.00 85.88 111 SER A O 1
ATOM 895 N N . ASP A 1 112 ? -6.587 9.835 14.203 1.00 91.00 112 ASP A N 1
ATOM 896 C CA . ASP A 1 112 ? -5.408 10.434 13.575 1.00 91.00 112 ASP A CA 1
ATOM 897 C C . ASP A 1 112 ? -4.545 9.385 12.864 1.00 91.00 112 ASP A C 1
ATOM 899 O O . ASP A 1 112 ? -4.099 9.614 11.736 1.00 91.00 112 ASP A O 1
ATOM 903 N N . ALA A 1 113 ? -4.371 8.207 13.467 1.00 90.81 113 ALA A N 1
ATOM 904 C CA . ALA A 1 113 ? -3.643 7.107 12.846 1.00 90.81 113 ALA A CA 1
ATOM 905 C C . ALA A 1 113 ? -4.318 6.604 11.560 1.00 90.81 113 ALA A C 1
ATOM 907 O O . ALA A 1 113 ? -3.628 6.342 10.570 1.00 90.81 113 ALA A O 1
ATOM 908 N N . TRP A 1 114 ? -5.653 6.537 11.535 1.00 89.25 114 TRP A N 1
ATOM 909 C CA . TRP A 1 114 ? -6.410 6.195 10.326 1.00 89.25 114 TRP A CA 1
ATOM 910 C C . TRP A 1 114 ? -6.292 7.250 9.238 1.00 89.25 114 TRP A C 1
ATOM 912 O O . TRP A 1 114 ? -6.050 6.923 8.074 1.00 89.25 114 TRP A O 1
ATOM 922 N N . ASN A 1 115 ? -6.370 8.527 9.607 1.00 91.38 115 ASN A N 1
ATOM 923 C CA . ASN A 1 115 ? -6.158 9.620 8.665 1.00 91.38 115 ASN A CA 1
ATOM 924 C C . ASN A 1 115 ? -4.754 9.577 8.048 1.00 91.38 115 ASN A C 1
ATOM 926 O O . ASN A 1 115 ? -4.586 9.829 6.852 1.00 91.38 115 ASN A O 1
ATOM 930 N N . ASP A 1 116 ? -3.741 9.248 8.843 1.00 94.44 116 ASP A N 1
ATOM 931 C CA . ASP A 1 116 ? -2.373 9.077 8.365 1.00 94.44 116 ASP A CA 1
ATOM 932 C C . ASP A 1 116 ? -2.222 7.875 7.426 1.00 94.44 116 ASP A C 1
ATOM 934 O O . ASP A 1 116 ? -1.589 7.999 6.372 1.00 94.44 116 ASP A O 1
ATOM 938 N N . TYR A 1 117 ? -2.840 6.738 7.756 1.00 93.19 117 TYR A N 1
ATOM 939 C CA . TYR A 1 117 ? -2.927 5.583 6.862 1.00 93.19 117 TYR A CA 1
ATOM 940 C C . TYR A 1 117 ? -3.592 5.951 5.530 1.00 93.19 117 TYR A C 1
ATOM 942 O O . TYR A 1 117 ? -3.020 5.709 4.465 1.00 93.19 117 TYR A O 1
ATOM 950 N N . ALA A 1 118 ? -4.750 6.614 5.565 1.00 91.00 118 ALA A N 1
ATOM 951 C CA . ALA A 1 118 ? -5.483 7.007 4.368 1.00 91.00 118 ALA A CA 1
ATOM 952 C C . ALA A 1 118 ? -4.664 7.961 3.480 1.00 91.00 118 ALA A C 1
ATOM 954 O O . ALA A 1 118 ? -4.675 7.845 2.251 1.00 91.00 118 ALA A O 1
ATOM 955 N N . LYS A 1 119 ? -3.912 8.895 4.076 1.00 94.69 119 LYS A N 1
ATOM 956 C CA . LYS A 1 119 ? -2.986 9.769 3.336 1.00 94.69 119 LYS A CA 1
ATOM 957 C C . LYS A 1 119 ? -1.870 8.967 2.663 1.00 94.69 119 LYS A C 1
ATOM 959 O O . LYS A 1 119 ? -1.608 9.192 1.480 1.00 94.69 119 LYS A O 1
ATOM 964 N N . ALA A 1 120 ? -1.237 8.037 3.381 1.00 94.62 120 ALA A N 1
ATOM 965 C CA . ALA A 1 120 ? -0.176 7.187 2.837 1.00 94.62 120 ALA A CA 1
ATOM 966 C C . ALA A 1 120 ? -0.690 6.305 1.686 1.00 94.62 120 ALA A C 1
ATOM 968 O O . ALA A 1 120 ? -0.055 6.218 0.633 1.00 94.62 120 ALA A O 1
ATOM 969 N N . TYR A 1 121 ? -1.885 5.736 1.838 1.00 93.69 121 TYR A N 1
ATOM 970 C CA . TYR A 1 121 ? -2.553 4.945 0.808 1.00 93.69 121 TYR A CA 1
ATOM 971 C C . TYR A 1 121 ? -2.821 5.764 -0.460 1.00 93.69 121 TYR A C 1
ATOM 973 O O . TYR A 1 121 ? -2.393 5.388 -1.553 1.00 93.69 121 TYR A O 1
ATOM 981 N N . ASN A 1 122 ? -3.447 6.935 -0.321 1.00 93.06 122 ASN A N 1
ATOM 982 C CA . ASN A 1 122 ? -3.726 7.817 -1.456 1.00 93.06 122 ASN A CA 1
ATOM 983 C C . ASN A 1 122 ? -2.443 8.277 -2.162 1.00 93.06 122 ASN A C 1
ATOM 985 O O . ASN A 1 122 ? -2.396 8.358 -3.392 1.00 93.06 122 ASN A O 1
ATOM 989 N N . LYS A 1 123 ? -1.380 8.548 -1.396 1.00 95.06 123 LYS A N 1
ATOM 990 C CA . LYS A 1 123 ? -0.057 8.875 -1.939 1.00 95.06 123 LYS A CA 1
ATOM 991 C C . LYS A 1 123 ? 0.505 7.716 -2.764 1.00 95.06 123 LYS A C 1
ATOM 993 O O . LYS A 1 123 ? 0.994 7.959 -3.867 1.00 95.06 123 LYS A O 1
ATOM 998 N N . MET A 1 124 ? 0.406 6.483 -2.264 1.00 94.50 124 MET A N 1
ATOM 999 C CA . MET A 1 124 ? 0.847 5.282 -2.975 1.00 94.50 124 MET A CA 1
ATOM 1000 C C . MET A 1 124 ? 0.102 5.119 -4.305 1.00 94.50 124 MET A C 1
ATOM 1002 O O . MET A 1 124 ? 0.752 5.027 -5.346 1.00 94.50 124 MET A O 1
ATOM 1006 N N . LEU A 1 125 ? -1.235 5.200 -4.302 1.00 93.31 125 LEU A N 1
ATOM 1007 C CA . LEU A 1 125 ? -2.041 5.118 -5.527 1.00 93.31 125 LEU A CA 1
ATOM 1008 C C . LEU A 1 125 ? -1.665 6.196 -6.543 1.00 93.31 125 LEU A C 1
ATOM 1010 O O . LEU A 1 125 ? -1.432 5.897 -7.713 1.00 93.31 125 LEU A O 1
ATOM 1014 N N . PHE A 1 126 ? -1.550 7.446 -6.089 1.00 94.75 126 PHE A N 1
ATOM 1015 C CA . PHE A 1 126 ? -1.177 8.561 -6.953 1.00 94.75 126 PHE A CA 1
ATOM 1016 C C . PHE A 1 126 ? 0.184 8.331 -7.621 1.00 94.75 126 PHE A C 1
ATOM 1018 O O . PHE A 1 126 ? 0.347 8.579 -8.818 1.00 94.75 126 PHE A O 1
ATOM 1025 N N . LYS A 1 127 ? 1.173 7.843 -6.863 1.00 93.56 127 LYS A N 1
ATOM 1026 C CA . LYS A 1 127 ? 2.501 7.522 -7.401 1.00 93.56 127 LYS A CA 1
ATOM 1027 C C . LYS A 1 127 ? 2.449 6.359 -8.380 1.00 93.56 127 LYS A C 1
ATOM 1029 O O . LYS A 1 127 ? 3.074 6.447 -9.438 1.00 93.56 127 LYS A O 1
ATOM 1034 N N . PHE A 1 128 ? 1.663 5.333 -8.075 1.00 93.31 128 PHE A N 1
ATOM 1035 C CA . PHE A 1 128 ? 1.463 4.198 -8.964 1.00 93.31 128 PHE A CA 1
ATOM 1036 C C . PHE A 1 128 ? 0.890 4.650 -10.314 1.00 93.31 128 PHE A C 1
ATOM 1038 O O . PHE A 1 128 ? 1.447 4.348 -11.373 1.00 93.31 128 PHE A O 1
ATOM 1045 N N . ASP A 1 129 ? -0.170 5.458 -10.280 1.00 91.19 129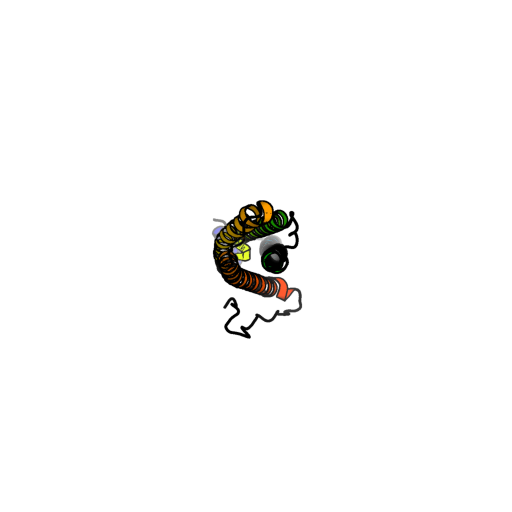 ASP A N 1
ATOM 1046 C CA . ASP A 1 129 ? -0.853 5.965 -11.470 1.00 91.19 129 ASP A CA 1
ATOM 1047 C C . ASP A 1 129 ? 0.054 6.908 -12.282 1.00 91.19 129 ASP A C 1
ATOM 1049 O O . ASP A 1 129 ? 0.139 6.800 -13.510 1.00 91.19 129 ASP A O 1
ATOM 1053 N N . ALA A 1 130 ? 0.832 7.764 -11.609 1.00 93.12 130 ALA A N 1
ATOM 1054 C CA . ALA A 1 130 ? 1.822 8.636 -12.248 1.00 93.12 130 ALA A CA 1
ATOM 1055 C C . ALA A 1 130 ? 2.969 7.865 -12.934 1.00 93.12 130 ALA A C 1
ATOM 1057 O O . ALA A 1 130 ? 3.642 8.402 -13.821 1.00 93.12 130 ALA A O 1
ATOM 1058 N N . ARG A 1 131 ? 3.209 6.609 -12.540 1.00 92.31 131 ARG A N 1
ATOM 1059 C CA . ARG A 1 131 ? 4.254 5.725 -13.083 1.00 92.31 131 ARG A CA 1
ATOM 1060 C C . ARG A 1 131 ? 3.685 4.544 -13.872 1.00 92.31 131 ARG A C 1
ATOM 1062 O O . ARG A 1 131 ? 4.421 3.612 -14.188 1.00 92.31 131 ARG A O 1
ATOM 1069 N N . ARG A 1 132 ? 2.414 4.605 -14.285 1.00 90.31 132 ARG A N 1
ATOM 1070 C CA . ARG A 1 132 ? 1.683 3.504 -14.940 1.00 90.31 132 ARG A CA 1
ATOM 1071 C C . ARG A 1 132 ? 2.408 2.838 -16.113 1.00 90.31 132 ARG A C 1
ATOM 1073 O O . ARG A 1 132 ? 2.278 1.635 -16.298 1.00 90.31 132 ARG A O 1
ATOM 1080 N N . ILE A 1 133 ? 3.144 3.599 -16.928 1.00 89.38 133 ILE A N 1
ATOM 1081 C CA . ILE A 1 133 ? 3.878 3.041 -18.080 1.00 89.38 133 ILE A CA 1
ATOM 1082 C C . ILE A 1 133 ? 4.995 2.100 -17.613 1.00 89.38 133 ILE A C 1
ATOM 1084 O O . ILE A 1 133 ? 5.190 1.042 -18.205 1.00 89.38 133 ILE A O 1
ATOM 1088 N N . VAL A 1 134 ? 5.702 2.493 -16.554 1.00 90.19 134 VAL A N 1
ATOM 1089 C CA . VAL A 1 134 ? 6.828 1.757 -15.973 1.00 90.19 134 VAL A CA 1
ATOM 1090 C C . VAL A 1 134 ? 6.324 0.583 -15.135 1.00 90.19 134 VAL A C 1
ATOM 1092 O O . VAL A 1 134 ? 6.809 -0.530 -15.272 1.00 90.19 134 VAL A O 1
ATOM 1095 N N . LEU A 1 135 ? 5.288 0.811 -14.327 1.00 90.75 135 LEU A N 1
ATOM 1096 C CA . LEU A 1 135 ? 4.739 -0.171 -13.385 1.00 90.75 135 LEU A CA 1
ATOM 1097 C C . LEU A 1 135 ? 3.620 -1.036 -13.982 1.00 90.75 135 LEU A C 1
ATOM 1099 O O . LEU A 1 135 ? 2.835 -1.640 -13.252 1.00 90.75 135 LEU A O 1
ATOM 1103 N N . ARG A 1 136 ? 3.506 -1.082 -15.313 1.00 90.62 136 ARG A N 1
ATOM 1104 C CA . ARG A 1 136 ? 2.363 -1.693 -16.007 1.00 90.62 136 ARG A CA 1
ATOM 1105 C C . ARG A 1 136 ? 2.131 -3.150 -15.608 1.00 90.62 136 ARG A C 1
ATOM 1107 O O . ARG A 1 136 ? 0.986 -3.579 -15.513 1.00 90.62 136 ARG A O 1
ATOM 1114 N N . GLU A 1 137 ? 3.199 -3.907 -15.402 1.00 88.50 137 GLU A N 1
ATOM 1115 C CA . GLU A 1 137 ? 3.125 -5.328 -15.045 1.00 88.50 137 GLU A CA 1
ATOM 1116 C C . GLU A 1 137 ? 2.591 -5.577 -13.627 1.00 88.50 137 GLU A C 1
ATOM 1118 O O . GLU A 1 137 ? 2.056 -6.647 -13.352 1.00 88.50 137 GLU A O 1
ATOM 1123 N N . PHE A 1 138 ? 2.652 -4.572 -12.754 1.00 90.88 138 PHE A N 1
ATOM 1124 C CA . PHE A 1 138 ? 2.157 -4.638 -11.379 1.00 90.88 138 PHE A CA 1
ATOM 1125 C C . PHE A 1 138 ? 0.721 -4.116 -11.243 1.00 90.88 138 PHE A C 1
ATOM 1127 O O . PHE A 1 138 ? 0.192 -4.055 -10.135 1.00 90.88 138 PHE A O 1
ATOM 1134 N N . TRP A 1 139 ? 0.068 -3.745 -12.352 1.00 89.44 139 TRP A N 1
ATOM 1135 C CA . TRP A 1 139 ? -1.254 -3.111 -12.329 1.00 89.44 139 TRP A CA 1
ATOM 1136 C C . TRP A 1 139 ? -2.312 -3.955 -11.610 1.00 89.44 139 TRP A C 1
ATOM 1138 O O . TRP A 1 139 ? -3.104 -3.421 -10.845 1.00 89.44 139 TRP A O 1
ATOM 1148 N N . TYR A 1 140 ? -2.292 -5.276 -11.793 1.00 88.88 140 TYR A N 1
ATOM 1149 C CA . TYR A 1 140 ? -3.233 -6.169 -11.110 1.00 88.88 140 TYR A CA 1
ATOM 1150 C C . TYR A 1 140 ? -3.077 -6.137 -9.581 1.00 88.88 140 TYR A C 1
ATOM 1152 O O . TYR A 1 140 ? -4.070 -6.237 -8.870 1.00 88.88 140 TYR A O 1
ATOM 1160 N N . ILE A 1 141 ? -1.850 -5.962 -9.071 1.00 86.44 141 ILE A N 1
ATOM 1161 C CA . ILE A 1 141 ? -1.597 -5.851 -7.629 1.00 86.44 141 ILE A CA 1
ATOM 1162 C C . ILE A 1 141 ? -2.145 -4.527 -7.113 1.00 86.44 141 ILE A C 1
ATOM 1164 O O . ILE A 1 141 ? -2.732 -4.490 -6.039 1.00 86.44 141 ILE A O 1
ATOM 1168 N N . ARG A 1 142 ? -1.991 -3.445 -7.884 1.00 88.38 142 ARG A N 1
ATOM 1169 C CA . ARG A 1 142 ? -2.577 -2.144 -7.542 1.00 88.38 142 ARG A CA 1
ATOM 1170 C C . ARG A 1 142 ? -4.095 -2.228 -7.419 1.00 88.38 142 ARG A C 1
ATOM 1172 O O . ARG A 1 142 ? -4.623 -1.693 -6.455 1.00 88.38 142 ARG A O 1
ATOM 1179 N N . GLU A 1 143 ? -4.778 -2.892 -8.352 1.00 91.31 143 GLU A N 1
ATOM 1180 C CA . GLU A 1 143 ? -6.234 -3.104 -8.265 1.00 91.31 143 GLU A CA 1
ATOM 1181 C C . GLU A 1 143 ? -6.607 -3.940 -7.033 1.00 91.31 143 GLU A C 1
ATOM 1183 O O . GLU A 1 143 ? -7.475 -3.542 -6.268 1.00 91.31 143 GLU A O 1
ATOM 1188 N N . LEU A 1 144 ? -5.882 -5.032 -6.769 1.00 89.94 144 LEU A N 1
ATOM 1189 C CA . LEU A 1 144 ? -6.116 -5.862 -5.584 1.00 89.94 144 LEU A CA 1
ATOM 1190 C C . LEU A 1 144 ? -5.945 -5.076 -4.275 1.00 89.94 144 LEU A C 1
ATOM 1192 O O . LEU A 1 144 ? -6.783 -5.164 -3.383 1.00 89.94 144 LEU A O 1
ATOM 1196 N N . VAL A 1 145 ? -4.863 -4.301 -4.155 1.00 88.06 145 VAL A N 1
ATOM 1197 C CA . VAL A 1 145 ? -4.617 -3.454 -2.979 1.00 88.06 145 VAL A CA 1
ATOM 1198 C C . VAL A 1 145 ? -5.685 -2.367 -2.869 1.00 88.06 145 VAL A C 1
ATOM 1200 O O . VAL A 1 145 ? -6.120 -2.070 -1.764 1.00 88.06 145 VAL A O 1
ATOM 1203 N N . TYR A 1 146 ? -6.133 -1.796 -3.990 1.00 91.50 146 TYR A N 1
ATOM 1204 C CA . TYR A 1 146 ? -7.202 -0.799 -4.004 1.00 91.50 146 TYR A CA 1
ATOM 1205 C C . TYR A 1 146 ? -8.513 -1.359 -3.440 1.00 91.50 146 TYR A C 1
ATOM 1207 O O . TYR A 1 146 ? -9.103 -0.757 -2.540 1.00 91.50 146 TYR A O 1
ATOM 1215 N N . ASP A 1 147 ? -8.938 -2.521 -3.935 1.00 91.81 147 ASP A N 1
ATOM 1216 C CA . ASP A 1 147 ? -10.173 -3.176 -3.506 1.00 91.81 147 ASP A CA 1
ATOM 1217 C C . ASP A 1 147 ? -10.122 -3.543 -2.017 1.00 91.81 147 ASP A C 1
ATOM 1219 O O . ASP A 1 147 ? -11.040 -3.223 -1.261 1.00 91.81 147 ASP A O 1
ATOM 1223 N N . GLU A 1 148 ? -9.019 -4.145 -1.565 1.00 89.62 148 GLU A N 1
ATOM 1224 C CA . GLU A 1 148 ? -8.857 -4.553 -0.166 1.00 89.62 148 GLU A CA 1
ATOM 1225 C C . GLU A 1 148 ? -8.753 -3.340 0.775 1.00 89.62 148 GLU A C 1
ATOM 1227 O O . GLU A 1 148 ? -9.371 -3.338 1.839 1.00 89.62 148 GLU A O 1
ATOM 1232 N N . CYS A 1 149 ? -8.049 -2.269 0.390 1.00 90.19 149 CYS A N 1
ATOM 1233 C CA . CYS A 1 149 ? -7.982 -1.040 1.189 1.00 90.19 149 CYS A CA 1
ATOM 1234 C C . CYS A 1 149 ? -9.336 -0.321 1.285 1.00 90.19 149 CYS A C 1
ATOM 1236 O O . CYS A 1 149 ? -9.626 0.279 2.321 1.00 90.19 149 CYS A O 1
ATOM 1238 N N . ASN A 1 150 ? -10.166 -0.366 0.237 1.00 90.19 150 ASN A N 1
ATOM 1239 C CA . ASN A 1 150 ? -11.521 0.187 0.295 1.00 90.19 150 ASN A CA 1
ATOM 1240 C C . ASN A 1 150 ? -12.421 -0.628 1.221 1.00 90.19 150 ASN A C 1
ATOM 1242 O O . ASN A 1 150 ? -13.117 -0.038 2.044 1.00 90.19 150 ASN A O 1
ATOM 1246 N N . LEU A 1 151 ? -12.357 -1.958 1.138 1.00 91.44 151 LEU A N 1
ATOM 1247 C CA . LEU A 1 151 ? -13.082 -2.834 2.055 1.00 91.44 151 LEU A CA 1
ATOM 1248 C C . LEU A 1 151 ? -12.657 -2.581 3.508 1.00 91.44 151 LEU A C 1
ATOM 1250 O O . LEU A 1 151 ? -13.502 -2.428 4.386 1.00 91.44 151 LEU A O 1
ATOM 1254 N N . LEU A 1 152 ? -11.350 -2.452 3.758 1.00 91.06 152 LEU A N 1
ATOM 1255 C CA . LEU A 1 152 ? -10.839 -2.134 5.090 1.00 91.06 152 LEU A CA 1
ATOM 1256 C C . LEU A 1 152 ? -11.390 -0.798 5.605 1.00 91.06 152 LEU A C 1
ATOM 1258 O O . LEU A 1 152 ? -11.737 -0.695 6.775 1.00 91.06 152 LEU A O 1
ATOM 1262 N N . ARG A 1 153 ? -11.525 0.211 4.737 1.00 89.06 153 ARG A N 1
ATOM 1263 C CA . ARG A 1 153 ? -12.100 1.516 5.094 1.00 89.06 153 ARG A CA 1
ATOM 1264 C C . ARG A 1 153 ? -13.588 1.435 5.450 1.00 89.06 153 ARG A C 1
ATOM 1266 O O . ARG A 1 153 ? -14.057 2.177 6.309 1.00 89.06 153 ARG A O 1
ATOM 1273 N N . GLU A 1 154 ? -14.355 0.572 4.792 1.00 90.62 154 GLU A N 1
ATOM 1274 C CA . GLU A 1 154 ? -15.756 0.337 5.168 1.00 90.62 154 GLU A CA 1
ATOM 1275 C C . GLU A 1 154 ? -15.836 -0.250 6.581 1.00 90.62 154 GLU A C 1
ATOM 1277 O O . GLU A 1 154 ? -16.537 0.290 7.437 1.00 90.62 154 GLU A O 1
ATOM 1282 N N . MET A 1 155 ? -15.020 -1.269 6.856 1.00 90.06 155 MET A N 1
ATOM 1283 C CA . MET A 1 155 ? -14.938 -1.908 8.171 1.00 90.06 155 MET A CA 1
ATOM 1284 C C . MET A 1 155 ? -14.407 -0.962 9.259 1.00 90.06 155 MET A C 1
ATOM 1286 O O . MET A 1 155 ? -14.868 -1.005 10.398 1.00 90.06 155 MET A O 1
ATOM 1290 N N . GLU A 1 156 ? -13.464 -0.084 8.914 1.00 86.44 156 GLU A N 1
ATOM 1291 C CA . GLU A 1 156 ? -12.944 0.970 9.790 1.00 86.44 156 GLU A CA 1
ATOM 1292 C C . GLU A 1 156 ? -14.077 1.871 10.285 1.00 86.44 156 GLU A C 1
ATOM 1294 O O . GLU A 1 156 ? -14.206 2.079 11.491 1.00 86.44 156 GLU A O 1
ATOM 1299 N N . ASN A 1 157 ? -14.922 2.374 9.378 1.00 87.12 157 ASN A N 1
ATOM 1300 C CA . ASN A 1 157 ? -16.030 3.254 9.752 1.00 87.12 157 ASN A CA 1
ATOM 1301 C C . ASN A 1 157 ? -16.975 2.571 10.746 1.00 87.12 157 ASN A C 1
ATOM 1303 O O . ASN A 1 157 ? -17.424 3.204 11.701 1.00 87.12 157 ASN A O 1
ATOM 1307 N N . GLU A 1 158 ? -17.251 1.282 10.547 1.00 88.69 158 GLU A N 1
ATOM 1308 C CA . GLU A 1 158 ? -18.072 0.505 11.472 1.00 88.69 158 GLU A CA 1
ATOM 1309 C C . GLU A 1 158 ? -17.409 0.348 12.845 1.00 88.69 158 GLU A C 1
ATOM 1311 O O . GLU A 1 158 ? -18.078 0.488 13.870 1.00 88.69 158 GLU A O 1
ATOM 1316 N N . CYS A 1 159 ? -16.099 0.088 12.879 1.00 86.44 159 CYS A N 1
ATOM 1317 C CA . CYS A 1 159 ? -15.346 -0.013 14.127 1.00 86.44 159 CYS A CA 1
ATOM 1318 C C . CYS A 1 159 ? -15.326 1.332 14.863 1.00 86.44 159 CYS A C 1
ATOM 1320 O O . CYS A 1 159 ? -15.621 1.379 16.052 1.00 86.44 159 CYS A O 1
ATOM 1322 N N . ILE A 1 160 ? -15.038 2.437 14.168 1.00 84.19 160 ILE A N 1
ATOM 1323 C CA . ILE A 1 160 ? -14.996 3.785 14.754 1.00 84.19 160 ILE A CA 1
ATOM 1324 C C . ILE A 1 160 ? -16.363 4.191 15.315 1.00 84.19 160 ILE A C 1
ATOM 1326 O O . ILE A 1 160 ? -16.417 4.798 16.387 1.00 84.19 160 ILE A O 1
ATOM 1330 N N . GLN A 1 161 ? -17.459 3.860 14.628 1.00 86.50 161 GLN A N 1
ATOM 1331 C CA . GLN A 1 161 ? -18.812 4.113 15.132 1.00 86.50 161 GLN A CA 1
ATOM 1332 C C . GLN A 1 161 ? -19.063 3.375 16.450 1.00 86.50 161 GLN A C 1
ATOM 1334 O O . GLN A 1 161 ? -19.390 4.023 17.441 1.00 86.50 161 GLN A O 1
ATOM 1339 N N . LEU A 1 162 ? -18.809 2.063 16.501 1.00 86.12 162 LEU A N 1
ATOM 1340 C CA . LEU A 1 162 ? -18.973 1.277 17.732 1.00 86.12 162 LEU A CA 1
ATOM 1341 C C . LEU A 1 162 ? -18.079 1.783 18.869 1.00 86.12 162 LEU A C 1
ATOM 1343 O O . LEU A 1 162 ? -18.533 1.941 20.000 1.00 86.12 162 LEU A O 1
ATOM 1347 N N . ILE A 1 163 ? -16.816 2.082 18.562 1.00 85.00 163 ILE A N 1
ATOM 1348 C CA . ILE A 1 163 ? -15.845 2.646 19.506 1.00 85.00 163 ILE A CA 1
ATOM 1349 C C . ILE A 1 163 ? -16.362 3.967 20.086 1.00 85.00 163 ILE A C 1
ATOM 1351 O O . ILE A 1 163 ? -16.320 4.169 21.301 1.00 85.00 163 ILE A O 1
ATOM 1355 N N . SER A 1 164 ? -16.876 4.850 19.228 1.00 84.38 164 SER A N 1
ATOM 1356 C CA . SER A 1 164 ? -17.420 6.147 19.637 1.00 84.38 164 SER A CA 1
ATOM 1357 C C . SER A 1 164 ? -18.657 5.976 20.510 1.00 8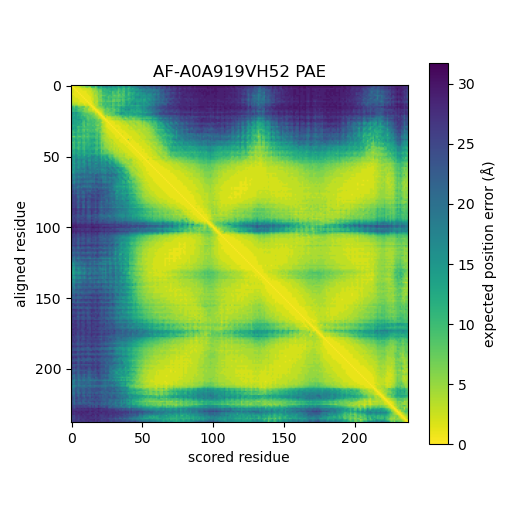4.38 164 SER A C 1
ATOM 1359 O O . SER A 1 164 ? -18.764 6.632 21.546 1.00 84.38 164 SER A O 1
ATOM 1361 N N . ASP A 1 165 ? -19.560 5.071 20.141 1.00 85.94 165 ASP A N 1
ATOM 1362 C CA . ASP A 1 165 ? -20.776 4.807 20.904 1.00 85.94 165 ASP A CA 1
ATOM 1363 C C . ASP A 1 165 ? -20.460 4.244 22.293 1.00 85.94 165 ASP A C 1
ATOM 1365 O O . ASP A 1 165 ? -20.975 4.754 23.291 1.00 85.94 165 ASP A O 1
ATOM 1369 N N . ILE A 1 166 ? -19.565 3.257 22.387 1.00 85.06 166 ILE A N 1
ATOM 1370 C CA . ILE A 1 166 ? -19.125 2.686 23.668 1.00 85.06 166 ILE A CA 1
ATOM 1371 C C . ILE A 1 166 ? -18.459 3.768 24.524 1.00 85.06 166 ILE A C 1
ATOM 1373 O O . ILE A 1 166 ? -18.784 3.944 25.700 1.00 85.06 166 ILE A O 1
ATOM 1377 N N . TYR A 1 167 ? -17.549 4.542 23.943 1.00 82.25 167 TYR A N 1
ATOM 1378 C CA . TYR A 1 167 ? -16.810 5.548 24.690 1.00 82.25 167 TYR A CA 1
ATOM 1379 C C . TYR A 1 167 ? -17.681 6.713 25.165 1.00 82.25 167 TYR A C 1
ATOM 1381 O O . TYR A 1 167 ? -17.696 7.026 26.355 1.00 82.25 167 TYR A O 1
ATOM 1389 N N . TYR A 1 168 ? -18.431 7.362 24.276 1.00 83.56 168 TYR A N 1
ATOM 1390 C CA . TYR A 1 168 ? -19.214 8.532 24.661 1.00 83.56 168 TYR A CA 1
ATOM 1391 C C . TYR A 1 168 ? -20.441 8.141 25.483 1.00 83.56 168 TYR A C 1
ATOM 1393 O O . TYR A 1 168 ? -20.672 8.723 26.543 1.00 83.56 168 TYR A O 1
ATOM 1401 N N . ASN A 1 169 ? -21.211 7.142 25.045 1.00 83.50 169 ASN A N 1
ATOM 1402 C CA . ASN A 1 169 ? -22.483 6.828 25.696 1.00 83.50 169 ASN A CA 1
ATOM 1403 C C . ASN A 1 169 ? -22.294 6.020 26.980 1.00 83.50 169 ASN A C 1
ATOM 1405 O O . ASN A 1 169 ? -23.089 6.169 27.912 1.00 83.50 169 ASN A O 1
ATOM 1409 N N . ARG A 1 170 ? -21.271 5.158 27.046 1.00 84.12 170 ARG A N 1
ATOM 1410 C CA . ARG A 1 170 ? -21.054 4.289 28.210 1.00 84.12 170 ARG A CA 1
ATOM 1411 C C . ARG A 1 170 ? -19.992 4.844 29.143 1.00 84.12 170 ARG A C 1
ATOM 1413 O O . ARG A 1 170 ? -20.289 5.119 30.300 1.00 84.12 170 ARG A O 1
ATOM 1420 N N . ILE A 1 171 ? -18.786 5.086 28.637 1.00 80.56 171 ILE A N 1
ATOM 1421 C CA . ILE A 1 171 ? -17.652 5.473 29.488 1.00 80.56 171 ILE A CA 1
ATOM 1422 C C . ILE A 1 171 ? -17.788 6.919 29.979 1.00 80.56 171 ILE A C 1
ATOM 1424 O O . ILE A 1 171 ? -17.727 7.160 31.184 1.00 80.56 171 ILE A O 1
ATOM 1428 N N . LEU A 1 172 ? -18.007 7.880 29.076 1.00 82.38 172 LEU A N 1
ATOM 1429 C CA . LEU A 1 172 ? -18.037 9.305 29.425 1.00 82.38 172 LEU A CA 1
ATOM 1430 C C . LEU A 1 172 ? -19.320 9.701 30.174 1.00 82.38 172 LEU A C 1
ATOM 1432 O O . LEU A 1 172 ? -19.261 10.420 31.169 1.00 82.38 172 LEU A O 1
ATOM 1436 N N . MET A 1 173 ? -20.481 9.231 29.705 1.00 84.56 173 MET A N 1
ATOM 1437 C CA . MET A 1 173 ? -21.781 9.528 30.329 1.00 84.56 173 MET A CA 1
ATOM 1438 C C . MET A 1 173 ? -22.088 8.635 31.543 1.00 84.56 173 MET A C 1
ATOM 1440 O O . MET A 1 173 ? -23.091 8.850 32.223 1.00 84.56 173 MET A O 1
ATOM 1444 N N . GLY A 1 174 ? -21.232 7.648 31.833 1.00 78.81 174 GLY A N 1
ATOM 1445 C CA . GLY A 1 174 ? -21.362 6.757 32.987 1.00 78.81 174 GLY A CA 1
ATOM 1446 C C . GLY A 1 174 ? -22.496 5.734 32.878 1.00 78.81 174 GLY A C 1
ATOM 1447 O O . GLY A 1 174 ? -22.954 5.231 33.905 1.00 78.81 174 GLY A O 1
ATOM 1448 N N . SER A 1 175 ? -22.967 5.435 31.663 1.00 83.06 175 SER A N 1
ATOM 1449 C CA . SER A 1 175 ? -23.935 4.355 31.446 1.00 83.06 175 SER A CA 1
ATOM 1450 C C . SER A 1 175 ? -23.257 2.989 31.565 1.00 83.06 175 SER A C 1
ATOM 1452 O O . SER A 1 175 ? -22.070 2.836 31.286 1.00 83.06 175 SER A O 1
ATOM 1454 N N . GLU A 1 176 ? -24.025 1.965 31.927 1.00 82.25 176 GLU A N 1
ATOM 1455 C CA . GLU A 1 176 ? -23.522 0.592 31.960 1.00 82.25 176 GLU A CA 1
ATOM 1456 C C . GLU A 1 176 ? -23.177 0.103 30.545 1.00 82.25 176 GLU A C 1
ATOM 1458 O O . GLU A 1 176 ? -23.994 0.228 29.630 1.00 82.25 176 GLU A O 1
ATOM 1463 N N . ILE A 1 177 ? -21.962 -0.427 30.367 1.00 80.94 177 ILE A N 1
ATOM 1464 C CA . ILE A 1 177 ? -21.549 -1.109 29.134 1.00 80.94 177 ILE A CA 1
ATOM 1465 C C . ILE A 1 177 ? -22.235 -2.472 29.100 1.00 80.94 177 ILE A C 1
ATOM 1467 O O . ILE A 1 177 ? -22.135 -3.241 30.059 1.00 80.94 177 ILE A O 1
ATOM 1471 N N . VAL A 1 178 ? -22.892 -2.791 27.987 1.00 85.06 178 VAL A N 1
ATOM 1472 C CA . VAL A 1 178 ? -23.520 -4.100 27.804 1.00 85.06 178 VAL A CA 1
ATOM 1473 C C . VAL A 1 178 ? -22.458 -5.090 27.306 1.00 85.06 178 VAL A C 1
ATOM 1475 O O . VAL A 1 178 ? -21.775 -4.773 26.335 1.00 85.06 178 VAL A O 1
ATOM 1478 N N . PRO A 1 179 ? -22.312 -6.296 27.895 1.00 83.62 179 PRO A N 1
ATOM 1479 C CA . PRO A 1 179 ? -21.315 -7.276 27.447 1.00 83.62 179 PRO A CA 1
ATOM 1480 C C . PRO A 1 179 ? -21.379 -7.590 25.946 1.00 83.62 179 PRO A C 1
ATOM 1482 O O . PRO A 1 179 ? -20.341 -7.673 25.299 1.00 83.62 179 PRO A O 1
ATOM 1485 N N . GLN A 1 180 ? -22.590 -7.651 25.381 1.00 86.75 180 GLN A N 1
ATOM 1486 C CA . GLN A 1 180 ? -22.806 -7.859 23.947 1.00 86.75 180 GLN A CA 1
ATOM 1487 C C . GLN A 1 180 ? -22.137 -6.783 23.077 1.00 86.75 180 GLN A C 1
ATOM 1489 O O . GLN A 1 180 ? -21.596 -7.111 22.034 1.00 86.75 180 GLN A O 1
ATOM 1494 N N . GLU A 1 181 ? -22.117 -5.512 23.502 1.00 84.06 181 GLU A N 1
ATOM 1495 C CA . GLU A 1 181 ? -21.463 -4.435 22.734 1.00 84.06 181 GLU A CA 1
ATOM 1496 C C . GLU A 1 181 ? -19.949 -4.667 22.619 1.00 84.06 181 GLU A C 1
ATOM 1498 O O . GLU A 1 181 ? -19.328 -4.269 21.635 1.00 84.06 181 GLU A O 1
ATOM 1503 N N . VAL A 1 182 ? -19.352 -5.314 23.624 1.00 83.19 182 VAL A N 1
ATOM 1504 C CA . VAL A 1 182 ? -17.924 -5.647 23.631 1.00 83.19 182 VAL A CA 1
ATOM 1505 C C . VAL A 1 182 ? -17.644 -6.910 22.830 1.00 83.19 182 VAL A C 1
ATOM 1507 O O . VAL A 1 182 ? -16.666 -6.924 22.091 1.00 83.19 182 VAL A O 1
ATOM 1510 N N . GLU A 1 183 ? -18.512 -7.920 22.897 1.00 87.31 183 GLU A N 1
ATOM 1511 C CA . GLU A 1 183 ? -18.424 -9.094 22.017 1.00 87.31 183 GLU A CA 1
ATOM 1512 C C . GLU A 1 183 ? -18.545 -8.695 20.535 1.00 87.31 183 GLU A C 1
ATOM 1514 O O . GLU A 1 183 ? -17.720 -9.104 19.718 1.00 87.31 183 GLU A O 1
ATOM 1519 N N . ASP A 1 184 ? -19.503 -7.825 20.199 1.00 88.31 184 ASP A N 1
ATOM 1520 C CA . ASP A 1 184 ? -19.691 -7.308 18.839 1.00 88.31 184 ASP A CA 1
ATOM 1521 C C . ASP A 1 184 ? -18.460 -6.507 18.372 1.00 88.31 184 ASP A C 1
ATOM 1523 O O . ASP A 1 184 ? -18.023 -6.626 17.222 1.00 88.31 184 ASP A O 1
ATOM 1527 N N . LEU A 1 185 ? -17.867 -5.698 19.262 1.00 86.56 185 LEU A N 1
ATOM 1528 C CA . LEU A 1 185 ? -16.625 -4.982 18.974 1.00 86.56 185 LEU A CA 1
ATOM 1529 C C . LEU A 1 185 ? -15.469 -5.963 18.727 1.00 86.56 185 LEU A C 1
ATOM 1531 O O . LEU A 1 185 ? -14.753 -5.820 17.739 1.00 86.56 185 LEU A O 1
ATOM 1535 N N . GLU A 1 186 ? -15.291 -6.966 19.586 1.00 88.44 186 GLU A N 1
ATOM 1536 C CA . GLU A 1 186 ? -14.243 -7.983 19.452 1.00 88.44 186 GLU A CA 1
ATOM 1537 C C . GLU A 1 186 ? -14.353 -8.758 18.136 1.00 88.44 186 GLU A C 1
ATOM 1539 O O . GLU A 1 186 ? -13.343 -8.940 17.447 1.00 88.44 186 GLU A O 1
ATOM 1544 N N . GLU A 1 187 ? -15.565 -9.163 17.749 1.00 90.69 187 GLU A N 1
ATOM 1545 C CA . GLU A 1 187 ? -15.809 -9.848 16.481 1.00 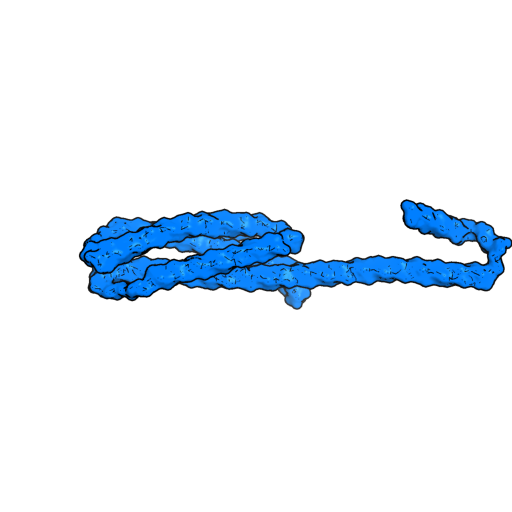90.69 187 GLU A CA 1
ATOM 1546 C C . GLU A 1 187 ? -15.403 -8.964 15.297 1.00 90.69 187 GLU A C 1
ATOM 1548 O O . GLU A 1 187 ? -14.584 -9.375 14.466 1.00 90.69 187 GLU A O 1
ATOM 1553 N N . LYS A 1 188 ? -15.897 -7.719 15.239 1.00 90.06 188 LYS A N 1
ATOM 1554 C CA . LYS A 1 188 ? -15.561 -6.803 14.139 1.00 90.06 188 LYS A CA 1
ATOM 1555 C C . LYS A 1 188 ? -14.069 -6.518 14.061 1.00 90.06 188 LYS A C 1
ATOM 1557 O O . LYS A 1 188 ? -13.507 -6.517 12.965 1.00 90.06 188 LYS A O 1
ATOM 1562 N N . LEU A 1 189 ? -13.416 -6.331 15.204 1.00 88.75 189 LEU A N 1
ATOM 1563 C CA . LEU A 1 189 ? -11.977 -6.103 15.265 1.00 88.75 189 LEU A CA 1
ATOM 1564 C C . LEU A 1 189 ? -11.167 -7.322 14.834 1.00 88.75 189 LEU A C 1
ATOM 1566 O O . 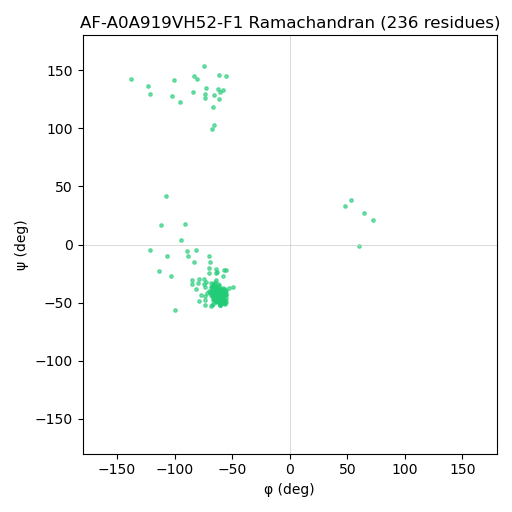LEU A 1 189 ? -10.126 -7.158 14.199 1.00 88.75 189 LEU A O 1
ATOM 1570 N N . SER A 1 190 ? -11.639 -8.536 15.113 1.00 89.44 190 SER A N 1
ATOM 1571 C CA . SER A 1 190 ? -10.997 -9.752 14.612 1.00 89.44 190 SER A CA 1
ATOM 1572 C C . SER A 1 190 ? -11.027 -9.803 13.084 1.00 89.44 190 SER A C 1
ATOM 1574 O O . SER A 1 190 ? -9.985 -10.003 12.458 1.00 89.44 190 SER A O 1
ATOM 1576 N N . ILE A 1 191 ? -12.197 -9.579 12.474 1.00 90.19 191 ILE A N 1
ATOM 1577 C CA . ILE A 1 191 ? -12.350 -9.596 11.009 1.00 90.19 191 ILE A CA 1
ATOM 1578 C C . ILE A 1 191 ? -11.513 -8.470 10.385 1.00 90.19 191 ILE A C 1
ATOM 1580 O O . ILE A 1 191 ? -10.826 -8.669 9.381 1.00 90.19 191 ILE A O 1
ATOM 1584 N N . PHE A 1 192 ? -11.535 -7.290 11.006 1.00 89.12 192 PHE A N 1
ATOM 1585 C CA . PHE A 1 192 ? -10.737 -6.138 10.607 1.00 89.12 192 PHE A CA 1
ATOM 1586 C C . PHE A 1 192 ? -9.237 -6.445 10.594 1.00 89.12 192 PHE A C 1
ATOM 1588 O O . PHE A 1 192 ? -8.542 -6.169 9.618 1.00 89.12 192 PHE A O 1
ATOM 1595 N N . ASN A 1 193 ? -8.740 -7.054 11.667 1.00 88.12 193 ASN A N 1
ATOM 1596 C CA . ASN A 1 193 ? -7.333 -7.389 11.819 1.00 88.12 193 ASN A CA 1
ATOM 1597 C C . ASN A 1 193 ? -6.887 -8.431 10.783 1.00 88.12 193 ASN A C 1
ATOM 1599 O O . ASN A 1 193 ? -5.843 -8.264 10.152 1.00 88.12 193 ASN A O 1
ATOM 1603 N N . ASP A 1 194 ? -7.701 -9.462 10.538 1.00 87.94 194 ASP A N 1
ATOM 1604 C CA . ASP A 1 194 ? -7.434 -10.446 9.482 1.00 87.94 194 ASP A CA 1
ATOM 1605 C C . ASP A 1 194 ? -7.321 -9.765 8.104 1.00 87.94 194 ASP A C 1
ATOM 1607 O O . ASP A 1 194 ? -6.406 -10.055 7.328 1.00 87.94 194 ASP A O 1
ATOM 1611 N N . LYS A 1 195 ? -8.193 -8.790 7.818 1.00 89.00 195 LYS A N 1
ATOM 1612 C CA . LYS A 1 195 ? -8.144 -8.007 6.575 1.00 89.00 195 LYS A CA 1
ATOM 1613 C C . LYS A 1 195 ? -6.926 -7.099 6.469 1.00 89.00 195 LYS A C 1
ATOM 1615 O O . LYS A 1 195 ? -6.290 -7.034 5.416 1.00 89.00 195 LYS A O 1
ATOM 1620 N N . SER A 1 196 ? -6.548 -6.450 7.560 1.00 89.31 196 SER A N 1
ATOM 1621 C CA . SER A 1 196 ? -5.300 -5.697 7.643 1.00 89.31 196 SER A CA 1
ATOM 1622 C C . SER A 1 196 ? -4.083 -6.575 7.332 1.00 89.31 196 SER A C 1
ATOM 1624 O O . SER A 1 196 ? -3.214 -6.164 6.561 1.00 89.31 196 SER A O 1
ATOM 1626 N N . PHE A 1 197 ? -4.026 -7.802 7.859 1.00 86.38 197 PHE A N 1
ATOM 1627 C CA . PHE A 1 197 ? -2.935 -8.739 7.570 1.00 86.38 197 PHE A CA 1
ATOM 1628 C C . PHE A 1 197 ? -2.890 -9.203 6.110 1.00 86.38 197 PHE A C 1
ATOM 1630 O O . PHE A 1 197 ? -1.789 -9.367 5.567 1.00 86.38 197 PHE A O 1
ATOM 1637 N N . ASP A 1 198 ? -4.045 -9.377 5.462 1.00 86.44 198 ASP A N 1
ATOM 1638 C CA . ASP A 1 198 ? -4.120 -9.638 4.018 1.00 86.44 198 ASP A CA 1
ATOM 1639 C C . ASP A 1 198 ? -3.448 -8.496 3.230 1.00 86.44 198 ASP A C 1
ATOM 1641 O O . ASP A 1 198 ? -2.574 -8.742 2.396 1.00 86.44 198 ASP A O 1
ATOM 1645 N N . ILE A 1 199 ? -3.784 -7.237 3.537 1.00 89.31 199 ILE A N 1
ATOM 1646 C CA . ILE A 1 199 ? -3.204 -6.062 2.862 1.00 89.31 199 ILE A CA 1
ATOM 1647 C C . ILE A 1 199 ? -1.697 -5.964 3.108 1.00 89.31 199 ILE A C 1
ATOM 1649 O O . ILE A 1 199 ? -0.933 -5.780 2.158 1.00 89.31 199 ILE A O 1
ATOM 1653 N N . LEU A 1 200 ? -1.250 -6.117 4.361 1.00 86.81 200 LEU A N 1
ATOM 1654 C CA . LEU A 1 200 ? 0.178 -6.108 4.707 1.00 86.81 200 LEU A CA 1
ATOM 1655 C C . LEU A 1 200 ? 0.945 -7.167 3.902 1.00 86.81 200 LEU A C 1
ATOM 1657 O O . LEU A 1 200 ? 2.022 -6.894 3.372 1.00 86.81 200 LEU A O 1
ATOM 1661 N N . SER A 1 201 ? 0.359 -8.356 3.760 1.00 85.12 201 SER A N 1
ATOM 1662 C CA . SER A 1 201 ? 0.920 -9.454 2.973 1.00 85.12 201 SER A CA 1
ATOM 1663 C C . SER A 1 201 ? 1.048 -9.093 1.491 1.00 85.12 201 SER A C 1
ATOM 1665 O O . SER A 1 201 ? 2.106 -9.305 0.894 1.00 85.12 201 SER A O 1
ATOM 1667 N N . TYR A 1 202 ? 0.012 -8.497 0.897 1.00 87.44 202 TYR A N 1
ATOM 1668 C CA . TYR A 1 202 ? 0.053 -8.079 -0.505 1.00 87.44 202 TYR A CA 1
ATOM 1669 C C . TYR A 1 202 ? 1.065 -6.965 -0.772 1.00 87.44 202 TYR A C 1
ATOM 1671 O O . TYR A 1 202 ? 1.783 -7.006 -1.772 1.00 87.44 202 TYR A O 1
ATOM 1679 N N . LEU A 1 203 ? 1.153 -5.985 0.126 1.00 88.44 203 LEU A N 1
ATOM 1680 C CA . LEU A 1 203 ? 2.122 -4.895 0.039 1.00 88.44 203 LEU A CA 1
ATOM 1681 C C . LEU A 1 203 ? 3.561 -5.406 0.149 1.00 88.44 203 LEU A C 1
ATOM 1683 O O . LEU A 1 203 ? 4.430 -4.971 -0.607 1.00 88.44 203 LEU A O 1
ATOM 1687 N N . TYR A 1 204 ? 3.804 -6.374 1.031 1.00 86.56 204 TYR A N 1
ATOM 1688 C CA . TYR A 1 204 ? 5.109 -7.013 1.157 1.00 86.56 204 TYR A CA 1
ATOM 1689 C C . TYR A 1 204 ? 5.490 -7.813 -0.100 1.00 86.56 204 TYR A C 1
ATOM 1691 O O . TYR A 1 204 ? 6.606 -7.701 -0.607 1.00 86.56 204 TYR A O 1
ATOM 1699 N N . ASP A 1 205 ? 4.554 -8.570 -0.676 1.00 86.12 205 ASP A N 1
ATOM 1700 C CA . ASP A 1 205 ? 4.802 -9.285 -1.933 1.00 86.12 205 ASP A CA 1
ATOM 1701 C C . ASP A 1 205 ? 5.054 -8.323 -3.104 1.00 86.1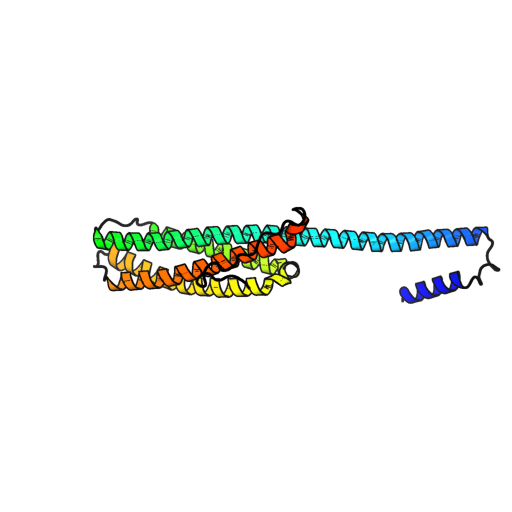2 205 ASP A C 1
ATOM 1703 O O . ASP A 1 205 ? 5.900 -8.596 -3.960 1.00 86.12 205 ASP A O 1
ATOM 1707 N N . LEU A 1 206 ? 4.355 -7.182 -3.142 1.00 88.81 206 LEU A N 1
ATOM 1708 C CA . LEU A 1 206 ? 4.616 -6.118 -4.112 1.00 88.81 206 LEU A CA 1
ATOM 1709 C C . LEU A 1 206 ? 6.032 -5.555 -3.952 1.00 88.81 206 LEU A C 1
ATOM 1711 O O . LEU A 1 206 ? 6.721 -5.363 -4.952 1.00 88.81 206 LEU A O 1
ATOM 1715 N N . GLN A 1 207 ? 6.477 -5.331 -2.713 1.00 90.06 207 GLN A N 1
ATOM 1716 C CA . GLN A 1 207 ? 7.833 -4.878 -2.408 1.00 90.06 207 GLN A CA 1
ATOM 1717 C C . GLN A 1 207 ? 8.878 -5.845 -2.983 1.00 90.06 207 GLN A C 1
ATOM 1719 O O . GLN A 1 207 ? 9.750 -5.420 -3.742 1.00 90.06 207 GLN A O 1
ATOM 1724 N N . ILE A 1 208 ? 8.737 -7.149 -2.711 1.00 87.25 208 ILE A N 1
ATOM 1725 C CA . ILE A 1 208 ? 9.631 -8.192 -3.242 1.00 87.25 208 ILE A CA 1
ATOM 1726 C C . ILE A 1 208 ? 9.616 -8.196 -4.773 1.00 87.25 208 ILE A C 1
ATOM 1728 O O . ILE A 1 208 ? 10.670 -8.229 -5.410 1.00 87.25 208 ILE A O 1
ATOM 1732 N N . LYS A 1 209 ? 8.425 -8.150 -5.380 1.00 89.19 209 LYS A N 1
ATOM 1733 C CA . LYS A 1 209 ? 8.257 -8.152 -6.838 1.00 89.19 209 LYS A CA 1
ATOM 1734 C C . LYS A 1 209 ? 8.941 -6.942 -7.492 1.00 89.19 209 LYS A C 1
ATOM 1736 O O . LYS A 1 209 ? 9.660 -7.121 -8.473 1.00 89.19 209 LYS A O 1
ATOM 1741 N N . LEU A 1 210 ? 8.795 -5.740 -6.928 1.00 89.00 210 LEU A N 1
ATOM 1742 C CA . LEU A 1 210 ? 9.469 -4.527 -7.411 1.00 89.00 210 LEU A CA 1
ATOM 1743 C C . LEU A 1 210 ? 10.994 -4.621 -7.275 1.00 89.00 210 LEU A C 1
ATOM 1745 O O . LEU A 1 210 ? 11.716 -4.281 -8.213 1.00 89.00 210 LEU A O 1
ATOM 1749 N N . GLN A 1 211 ? 11.487 -5.106 -6.133 1.00 87.31 211 GLN A N 1
ATOM 1750 C CA . GLN A 1 211 ? 12.921 -5.269 -5.889 1.00 87.31 211 GLN A CA 1
ATOM 1751 C C . GLN A 1 211 ? 13.543 -6.278 -6.863 1.00 87.31 211 GLN A C 1
ATOM 1753 O O . GLN A 1 211 ? 14.541 -5.973 -7.512 1.00 87.31 211 GLN A O 1
ATOM 1758 N N . ASN A 1 212 ? 12.919 -7.444 -7.038 1.00 86.75 212 ASN A N 1
ATOM 1759 C CA . ASN A 1 212 ? 13.395 -8.474 -7.962 1.00 86.75 212 ASN A CA 1
ATOM 1760 C C . ASN A 1 212 ? 13.353 -8.033 -9.429 1.00 86.75 212 ASN A C 1
ATOM 1762 O O . ASN A 1 212 ? 14.186 -8.472 -10.218 1.00 86.75 212 ASN A O 1
ATOM 1766 N N . GLN A 1 213 ? 12.393 -7.192 -9.807 1.00 88.31 213 GLN A N 1
ATOM 1767 C CA . GLN A 1 213 ? 12.273 -6.727 -11.183 1.00 88.31 213 GLN A CA 1
ATOM 1768 C C . GLN A 1 213 ? 13.278 -5.623 -11.512 1.00 88.31 213 GLN A C 1
ATOM 1770 O O . GLN A 1 213 ? 13.943 -5.677 -12.544 1.00 88.31 213 GLN A O 1
ATOM 1775 N N . PHE A 1 214 ? 13.377 -4.606 -10.654 1.00 87.00 214 PHE A N 1
ATOM 1776 C CA . PHE A 1 214 ? 14.106 -3.384 -10.990 1.00 87.00 214 PHE A CA 1
ATOM 1777 C C . PHE A 1 214 ? 15.485 -3.299 -10.342 1.00 87.00 214 PHE A C 1
ATOM 1779 O O . PHE A 1 214 ? 16.374 -2.661 -10.900 1.00 87.00 214 PHE A O 1
ATOM 1786 N N . LEU A 1 215 ? 15.694 -3.946 -9.193 1.00 77.31 215 LEU A N 1
ATOM 1787 C CA . LEU A 1 215 ? 16.932 -3.817 -8.418 1.00 77.31 215 LEU A CA 1
ATOM 1788 C C . LEU A 1 215 ? 17.843 -5.047 -8.505 1.00 77.31 215 LEU A C 1
ATOM 1790 O O . LEU A 1 215 ? 18.998 -4.963 -8.103 1.00 77.31 215 LEU A O 1
ATOM 1794 N N . ASN A 1 216 ? 17.380 -6.165 -9.068 1.00 81.31 216 ASN A N 1
ATOM 1795 C CA . ASN A 1 216 ? 18.166 -7.401 -9.178 1.00 81.31 216 ASN A CA 1
ATOM 1796 C C . ASN A 1 216 ? 19.518 -7.196 -9.895 1.00 81.31 216 ASN A C 1
ATOM 1798 O O . ASN A 1 216 ? 20.546 -7.697 -9.446 1.00 81.31 216 ASN A O 1
ATOM 1802 N N . ASP A 1 217 ? 19.542 -6.381 -10.953 1.00 73.56 217 ASP A N 1
ATOM 1803 C CA . ASP A 1 217 ? 20.770 -6.033 -11.683 1.00 73.56 217 ASP A CA 1
ATOM 1804 C C . ASP A 1 217 ? 21.786 -5.241 -10.839 1.00 73.56 217 ASP A C 1
ATOM 1806 O O . ASP A 1 217 ? 22.968 -5.218 -11.171 1.00 73.56 217 ASP A O 1
ATOM 1810 N N . ILE A 1 218 ? 21.329 -4.539 -9.796 1.00 75.62 218 ILE A N 1
ATOM 1811 C CA . ILE A 1 218 ? 22.184 -3.720 -8.922 1.00 75.62 218 ILE A CA 1
ATOM 1812 C C . ILE A 1 218 ? 22.928 -4.602 -7.913 1.00 75.62 218 ILE A C 1
ATOM 1814 O O . ILE A 1 218 ? 24.041 -4.269 -7.517 1.00 75.62 218 ILE A O 1
ATOM 1818 N N . PHE A 1 219 ? 22.340 -5.733 -7.524 1.00 74.12 219 PHE A N 1
ATOM 1819 C CA . PHE A 1 219 ? 22.868 -6.627 -6.494 1.00 74.12 219 PHE A CA 1
ATOM 1820 C C . PHE A 1 219 ? 23.430 -7.928 -7.081 1.00 74.12 219 PHE A C 1
ATOM 1822 O O . PHE A 1 219 ? 23.175 -9.003 -6.549 1.00 74.12 219 PHE A O 1
ATOM 1829 N N . ASP A 1 220 ? 24.160 -7.856 -8.197 1.00 75.88 220 ASP A N 1
ATOM 1830 C CA . ASP A 1 220 ? 24.788 -9.021 -8.848 1.00 75.88 220 ASP A CA 1
ATOM 1831 C C . ASP A 1 220 ? 23.814 -10.177 -9.151 1.00 75.88 220 ASP A C 1
ATOM 1833 O O . ASP A 1 220 ? 24.157 -11.356 -9.064 1.00 75.88 220 ASP A O 1
ATOM 1837 N N . ASN A 1 221 ? 22.585 -9.844 -9.555 1.00 76.94 221 ASN A N 1
ATOM 1838 C CA . ASN A 1 221 ? 21.492 -10.793 -9.776 1.00 76.94 221 ASN A CA 1
ATOM 1839 C C . ASN A 1 221 ? 21.009 -11.523 -8.507 1.00 76.94 221 ASN A C 1
ATOM 1841 O O . ASN A 1 221 ? 20.486 -12.642 -8.591 1.00 76.94 221 ASN A O 1
ATOM 1845 N N . TYR A 1 222 ? 21.165 -10.902 -7.337 1.00 76.50 222 TYR A N 1
ATOM 1846 C CA . TYR A 1 222 ? 20.543 -11.366 -6.104 1.00 76.50 222 TYR A CA 1
ATOM 1847 C C . TYR A 1 222 ? 19.017 -11.238 -6.174 1.00 76.50 222 TYR A C 1
ATOM 1849 O O . TYR A 1 222 ? 18.463 -10.139 -6.253 1.00 76.50 222 TYR A O 1
ATOM 1857 N N . LYS A 1 223 ? 18.337 -12.384 -6.068 1.00 81.62 223 LYS A N 1
ATOM 1858 C CA . LYS A 1 223 ? 16.878 -12.469 -5.986 1.00 81.62 223 LYS A CA 1
ATOM 1859 C C . LYS A 1 223 ? 16.434 -12.717 -4.557 1.00 81.62 223 LYS A C 1
ATOM 1861 O O . LYS A 1 223 ? 16.853 -13.684 -3.924 1.00 81.62 223 LYS A O 1
ATOM 1866 N N . ILE A 1 224 ? 15.517 -11.880 -4.098 1.00 82.25 224 ILE A N 1
ATOM 1867 C CA . ILE A 1 224 ? 14.791 -12.089 -2.853 1.00 82.25 224 ILE A CA 1
ATOM 1868 C C . ILE A 1 224 ? 13.784 -13.210 -3.097 1.00 82.25 224 ILE A C 1
ATOM 1870 O O . ILE A 1 224 ? 12.994 -13.155 -4.045 1.00 82.25 224 ILE A O 1
ATOM 1874 N N . SER A 1 225 ? 13.817 -14.239 -2.254 1.00 83.31 225 SER A N 1
ATOM 1875 C CA . SER A 1 225 ? 12.861 -15.340 -2.336 1.00 83.31 225 SER A CA 1
ATOM 1876 C C . SER A 1 225 ? 11.438 -14.823 -2.146 1.00 83.31 225 SER A C 1
ATOM 1878 O O . SER A 1 225 ? 11.157 -14.086 -1.201 1.00 83.31 225 SER A O 1
ATOM 1880 N N . TYR A 1 226 ? 10.533 -15.230 -3.035 1.00 83.19 226 TYR A N 1
ATOM 1881 C CA . TYR A 1 226 ? 9.107 -15.007 -2.825 1.00 83.19 226 TYR A CA 1
ATOM 1882 C C . TYR A 1 226 ? 8.652 -15.737 -1.562 1.00 83.19 226 TYR A C 1
ATOM 1884 O O . TYR A 1 226 ? 9.162 -16.815 -1.248 1.00 83.19 226 TYR A O 1
ATOM 1892 N N . ARG A 1 227 ? 7.690 -15.156 -0.840 1.00 79.38 227 ARG A N 1
ATOM 1893 C CA . ARG A 1 227 ? 7.056 -15.863 0.272 1.00 79.38 227 ARG A CA 1
ATOM 1894 C C . ARG A 1 227 ? 6.348 -17.094 -0.277 1.00 79.38 227 ARG A C 1
ATOM 1896 O O . ARG A 1 227 ? 5.618 -17.010 -1.260 1.00 79.38 227 ARG A O 1
ATOM 1903 N N . GLU A 1 228 ? 6.536 -18.219 0.389 1.00 75.88 228 GLU A N 1
ATOM 1904 C CA . GLU A 1 228 ? 5.699 -19.395 0.199 1.00 75.88 228 GLU A CA 1
ATOM 1905 C C . GLU A 1 228 ? 4.686 -19.444 1.348 1.00 75.88 228 GLU A C 1
ATOM 1907 O O . GLU A 1 228 ? 5.034 -19.087 2.480 1.00 75.88 228 GLU A O 1
ATOM 1912 N N . PRO A 1 229 ? 3.426 -19.838 1.098 1.00 65.00 229 PRO A N 1
ATOM 1913 C CA . PRO A 1 229 ? 2.465 -20.010 2.175 1.00 65.00 229 PRO A CA 1
ATOM 1914 C C . PRO A 1 229 ? 2.933 -21.167 3.067 1.00 65.00 229 PRO A C 1
ATOM 1916 O O . PRO A 1 229 ? 2.794 -22.333 2.709 1.00 65.00 229 PRO A O 1
ATOM 1919 N N . LEU A 1 230 ? 3.506 -20.838 4.227 1.00 58.84 230 LEU A N 1
ATOM 1920 C CA . LEU A 1 230 ? 3.844 -21.822 5.264 1.00 58.84 230 LEU A CA 1
ATOM 1921 C C . LEU A 1 230 ? 2.577 -22.388 5.932 1.00 58.84 230 LEU A C 1
ATOM 1923 O O . LEU A 1 230 ? 2.591 -23.502 6.445 1.00 58.84 230 LEU A O 1
ATOM 1927 N N . ASP A 1 231 ? 1.482 -21.624 5.884 1.00 56.38 231 ASP A N 1
ATOM 1928 C CA . ASP A 1 231 ? 0.137 -21.974 6.338 1.00 56.38 231 ASP A CA 1
ATOM 1929 C C . ASP A 1 231 ? -0.882 -21.476 5.294 1.00 56.38 231 ASP A C 1
ATOM 1931 O O . ASP A 1 231 ? -0.727 -20.393 4.727 1.00 56.38 231 ASP A O 1
ATOM 1935 N N . SER A 1 232 ? -1.941 -22.256 5.062 1.00 61.66 232 SER A N 1
ATOM 1936 C CA . SER A 1 232 ? -3.113 -21.888 4.256 1.00 61.66 232 SER A CA 1
ATOM 1937 C C . SER A 1 232 ? -3.817 -20.601 4.704 1.00 61.66 232 SER A C 1
ATOM 1939 O O . SER A 1 232 ? -4.515 -19.988 3.896 1.00 61.66 232 SER A O 1
ATOM 1941 N N . LYS A 1 233 ? -3.640 -20.193 5.969 1.00 59.62 233 LYS A N 1
ATOM 1942 C CA . LYS A 1 233 ? -4.282 -19.005 6.540 1.00 59.62 233 LYS A CA 1
ATOM 1943 C C . LYS A 1 233 ? -3.766 -17.689 5.945 1.00 59.62 233 LYS A C 1
ATOM 1945 O O . LYS A 1 233 ? -4.538 -16.743 5.829 1.00 59.62 233 LYS A O 1
ATOM 1950 N N . TYR A 1 234 ? -2.491 -17.609 5.561 1.00 64.81 234 TYR A N 1
ATOM 1951 C CA . TYR A 1 234 ? -1.894 -16.360 5.078 1.00 64.81 234 TYR A CA 1
ATOM 1952 C C . TYR A 1 234 ? -1.933 -16.274 3.556 1.00 64.81 234 TYR A C 1
ATOM 1954 O O . TYR A 1 234 ? -1.379 -17.123 2.853 1.00 64.81 234 TYR A O 1
ATOM 1962 N N . LYS A 1 235 ? -2.555 -15.215 3.031 1.00 70.81 235 LYS A N 1
ATOM 1963 C CA . LYS A 1 235 ? -2.608 -14.993 1.587 1.00 70.81 235 LYS A CA 1
ATOM 1964 C C . LYS A 1 235 ? -1.249 -14.557 1.043 1.00 70.81 235 LYS A C 1
ATOM 1966 O O . LYS A 1 235 ? -0.564 -13.684 1.580 1.00 70.81 235 LYS A O 1
ATOM 1971 N N . VAL A 1 236 ? -0.882 -15.181 -0.068 1.00 72.44 236 VAL A N 1
ATOM 1972 C CA . VAL A 1 236 ? 0.314 -14.872 -0.851 1.00 72.44 236 VAL A CA 1
ATOM 1973 C C . VAL A 1 236 ? -0.132 -14.552 -2.271 1.00 72.44 236 VAL A C 1
ATOM 1975 O O . VAL A 1 236 ? -0.985 -15.249 -2.829 1.00 72.44 236 VAL A O 1
ATOM 1978 N N . LEU A 1 237 ? 0.441 -13.504 -2.858 1.00 66.44 237 LEU A N 1
ATOM 1979 C CA . LEU A 1 237 ? 0.220 -13.139 -4.254 1.00 66.44 237 LEU A CA 1
ATOM 1980 C C . LEU A 1 237 ? 0.832 -14.199 -5.186 1.00 66.44 237 LEU A C 1
ATOM 1982 O O . LEU A 1 237 ? 2.036 -14.169 -5.450 1.00 66.44 237 LEU A O 1
ATOM 1986 N N . LYS A 1 238 ? -0.011 -15.104 -5.699 1.00 58.62 238 LYS A N 1
ATOM 1987 C CA . LYS A 1 238 ? 0.349 -16.061 -6.759 1.00 58.62 238 LYS A CA 1
ATOM 1988 C C . LYS A 1 238 ? 0.574 -15.369 -8.102 1.00 58.62 238 LYS A C 1
ATOM 1990 O O . LYS A 1 238 ? -0.146 -14.390 -8.396 1.00 58.62 238 LYS A O 1
#

Secondary structure (DSSP, 8-state):
-HHHHHHHHHHHHHT-GGGGTS-HHHHHHHHHHHHHHHHHHHHHHHHHHHHHHHHHHHHHHHHHHHHHHHHHHHHHHHHHHHHHHHHHHHHHHHHHHH-PPPPTTHHHHHHHHHHHHHHHHHHHHHHHHHTTTTSGGGHHHHHHHHHHHHHHHHHHHHHHHHHHHIIIIIIITTPPPPHHHHHHHHHHHHHHHHHHHHHHHHHHHHHHHHIIIIIGGGGTTPPPPPPP-SSTTS----

Mean predicted aligned error: 10.63 Å

Radius of gyration: 32.13 Å; Cα contacts (8 Å, |Δi|>4): 147; chains: 1; bounding box: 65×35×103 Å

Solvent-accessible surface area (backbone atoms only — not comparable to full-atom values): 13137 Å² total; per-residue (Å²): 110,72,67,60,52,50,52,51,52,49,51,55,65,69,65,52,73,56,66,86,78,46,60,73,73,56,49,52,50,52,51,49,53,48,47,52,52,52,50,50,54,51,49,50,55,51,51,52,51,52,52,53,50,50,54,48,51,54,52,42,41,51,49,43,52,58,46,48,53,30,46,53,50,26,49,54,28,47,52,51,26,50,53,44,52,55,49,50,52,52,48,52,57,44,26,76,76,66,73,50,88,73,72,87,57,53,64,60,53,35,52,51,30,44,54,49,22,53,51,32,46,53,50,34,52,52,52,50,63,77,35,40,85,74,48,51,89,51,44,66,55,54,52,52,52,50,55,52,54,51,52,49,51,56,52,45,53,56,50,52,49,53,52,49,48,48,42,51,57,16,63,71,66,65,40,82,76,56,70,64,64,52,53,54,48,51,54,54,50,50,56,48,49,56,51,50,52,44,51,50,38,46,50,51,49,48,46,50,52,44,42,47,72,59,44,13,80,78,53,84,64,51,68,74,80,77,84,72,69,91,45,92,85,54,67,65,86,125